Protein AF-0000000080697641 (afdb_homodimer)

Organism: Cardiobacterium hominis (strain ATCC 15826 / DSM 8339 / NCTC 10426 / 6573) (NCBI:txid638300)

Radius of gyration: 26.05 Å; Cα contacts (8 Å, |Δi|>4): 565; chains: 2; bounding box: 32×140×68 Å

Foldseek 3Di:
DPQWFFKKKKKKFAPFQLQCQQDFVLVQVLVVVLCVLQVWAFDDKDKDHPDDSAGMWIWTDTPRGIKIWTGGSVRNMIIIMDTDIDRRPVVVSRVSVCVSRVGPDMDMDMDTDCPVVPDPVPPCVPPPPPPDPPVPCPPPD/DPFFFFKKKKKKFAPFQLVCQQDFVLVQVLVVVLCVQQVWAFDDKDKDHPDDSAGMWIWTDTPRGIWIWTGGSVRNMIIIMDTDGDRRVVVVSRVSVCVSRVGPDMDMDMDTDGPVVPDPCPPCVPPPPDDPPPPPPPVPD

Structure (mmCIF, N/CA/C/O backbone):
data_AF-0000000080697641-model_v1
#
loop_
_entity.id
_entity.type
_entity.pdbx_description
1 polymer 'S-adenosylmethionine decarboxylase proenzyme'
#
loop_
_atom_site.group_PDB
_atom_site.id
_atom_site.type_symbol
_atom_site.label_atom_id
_atom_site.label_alt_id
_atom_site.label_comp_id
_atom_site.label_asym_id
_atom_site.label_entity_id
_atom_site.label_seq_id
_atom_site.pdbx_PDB_ins_code
_atom_site.Cartn_x
_atom_site.Cartn_y
_atom_site.Cartn_z
_atom_site.occupancy
_atom_site.B_iso_or_equiv
_atom_site.auth_seq_id
_atom_site.auth_comp_id
_atom_site.auth_asym_id
_atom_site.auth_atom_id
_atom_site.pdbx_PDB_model_num
ATOM 1 N N . MET A 1 1 ? 6.48 -13.992 -23.328 1 35 1 MET A N 1
ATOM 2 C CA . MET A 1 1 ? 6.805 -12.734 -22.672 1 35 1 MET A CA 1
ATOM 3 C C . MET A 1 1 ? 5.949 -12.539 -21.422 1 35 1 MET A C 1
ATOM 5 O O . MET A 1 1 ? 4.879 -11.93 -21.484 1 35 1 MET A O 1
ATOM 9 N N . THR A 1 2 ? 5.57 -13.539 -20.641 1 42.81 2 THR A N 1
ATOM 10 C CA . THR A 1 2 ? 4.586 -13.68 -19.562 1 42.81 2 THR A CA 1
ATOM 11 C C . THR A 1 2 ? 4.828 -12.641 -18.469 1 42.81 2 THR A C 1
ATOM 13 O O . THR A 1 2 ? 4.359 -12.805 -17.344 1 42.81 2 THR A O 1
ATOM 16 N N . HIS A 1 3 ? 5.27 -11.172 -18.797 1 50.81 3 HIS A N 1
ATOM 17 C CA . HIS A 1 3 ? 5.891 -10.203 -17.891 1 50.81 3 HIS A CA 1
ATOM 18 C C . HIS A 1 3 ? 4.859 -9.562 -16.984 1 50.81 3 HIS A C 1
ATOM 20 O O . HIS A 1 3 ? 4.102 -8.688 -17.406 1 50.81 3 HIS A O 1
ATOM 26 N N . SER A 1 4 ? 4.027 -9.977 -15.688 1 59.25 4 SER A N 1
ATOM 27 C CA . SER A 1 4 ? 2.98 -9.453 -14.812 1 59.25 4 SER A CA 1
ATOM 28 C C . SER A 1 4 ? 3.57 -8.625 -13.68 1 59.25 4 SER A C 1
ATOM 30 O O . SER A 1 4 ? 2.898 -7.754 -13.125 1 59.25 4 SER A O 1
ATOM 32 N N . PRO A 1 5 ? 4.543 -8.055 -12.883 1 73.25 5 PRO A N 1
ATOM 33 C CA . PRO A 1 5 ? 4.434 -7.25 -11.672 1 73.25 5 PRO A CA 1
ATOM 34 C C . PRO A 1 5 ? 4.539 -5.75 -11.945 1 73.25 5 PRO A C 1
ATOM 36 O O . PRO A 1 5 ? 5.141 -5.344 -12.945 1 73.25 5 PRO A O 1
ATOM 39 N N . GLY A 1 6 ? 4.422 -4.773 -11.555 1 87.94 6 GLY A N 1
ATOM 40 C CA . GLY A 1 6 ? 4.121 -3.367 -11.766 1 87.94 6 GLY A CA 1
ATOM 41 C C . GLY A 1 6 ? 5.098 -2.438 -11.07 1 87.94 6 GLY A C 1
ATOM 42 O O . GLY A 1 6 ? 6.215 -2.84 -10.734 1 87.94 6 GLY A O 1
ATOM 43 N N . THR A 1 7 ? 4.75 -1.285 -11.211 1 91.62 7 THR A N 1
ATOM 44 C CA . THR A 1 7 ? 5.512 -0.232 -10.547 1 91.62 7 THR A CA 1
ATOM 45 C C . THR A 1 7 ? 4.766 0.286 -9.32 1 91.62 7 THR A C 1
ATOM 47 O O . THR A 1 7 ? 3.561 0.538 -9.383 1 91.62 7 THR A O 1
ATOM 50 N N . HIS A 1 8 ? 5.453 0.354 -8.211 1 95 8 HIS A N 1
ATOM 51 C CA . HIS A 1 8 ? 4.914 0.898 -6.973 1 95 8 HIS A CA 1
ATOM 52 C C . HIS A 1 8 ? 5.492 2.279 -6.68 1 95 8 HIS A C 1
ATOM 54 O O . HIS A 1 8 ? 6.684 2.41 -6.395 1 95 8 HIS A O 1
ATOM 60 N N . ALA A 1 9 ? 4.625 3.221 -6.754 1 95.69 9 ALA A N 1
ATOM 61 C CA . ALA A 1 9 ? 5.062 4.582 -6.461 1 95.69 9 ALA A CA 1
ATOM 62 C C . ALA A 1 9 ? 4.641 5.008 -5.059 1 95.69 9 ALA A C 1
ATOM 64 O O . ALA A 1 9 ? 3.518 4.727 -4.629 1 95.69 9 ALA A O 1
ATOM 65 N N . LEU A 1 10 ? 5.559 5.594 -4.348 1 96.62 10 LEU A N 1
ATOM 66 C CA . LEU A 1 10 ? 5.297 6.234 -3.064 1 96.62 10 LEU A CA 1
ATOM 67 C C . LEU A 1 10 ? 5.406 7.754 -3.186 1 96.62 10 LEU A C 1
ATOM 69 O O . LEU A 1 10 ? 6.438 8.273 -3.609 1 96.62 10 LEU A O 1
ATOM 73 N N . LEU A 1 11 ? 4.328 8.391 -2.82 1 98.06 11 LEU A N 1
ATOM 74 C CA . LEU A 1 11 ? 4.25 9.836 -2.951 1 98.06 11 LEU A CA 1
ATOM 75 C C . LEU A 1 11 ? 3.973 10.492 -1.601 1 98.06 11 LEU A C 1
ATOM 77 O O . LEU A 1 11 ? 2.91 10.281 -1.01 1 98.06 11 LEU A O 1
ATOM 81 N N . ASP A 1 12 ? 4.977 11.258 -1.127 1 97.94 12 ASP A N 1
ATOM 82 C CA . ASP A 1 12 ? 4.789 12.117 0.038 1 97.94 12 ASP A CA 1
ATOM 83 C C . ASP A 1 12 ? 4.477 13.547 -0.382 1 97.94 12 ASP A C 1
ATOM 85 O O . ASP A 1 12 ? 5.254 14.172 -1.113 1 97.94 12 ASP A O 1
ATOM 89 N N . LEU A 1 13 ? 3.355 14.008 0.073 1 98.62 13 LEU A N 1
ATOM 90 C CA . LEU A 1 13 ? 2.973 15.391 -0.205 1 98.62 13 LEU A CA 1
ATOM 91 C C . LEU A 1 13 ? 3.049 16.234 1.06 1 98.62 13 LEU A C 1
ATOM 93 O O . LEU A 1 13 ? 2.5 15.859 2.1 1 98.62 13 LEU A O 1
ATOM 97 N N . TYR A 1 14 ? 3.688 17.375 0.921 1 97.88 14 TYR A N 1
ATOM 98 C CA . TYR A 1 14 ? 3.869 18.281 2.041 1 97.88 14 TYR A CA 1
ATOM 99 C C . TYR A 1 14 ? 3.195 19.625 1.766 1 97.88 14 TYR A C 1
ATOM 101 O O . TYR A 1 14 ? 3 20 0.608 1 97.88 14 TYR A O 1
ATOM 109 N N . ASP A 1 15 ? 2.904 20.297 2.873 1 98.25 15 ASP A N 1
ATOM 110 C CA . ASP A 1 15 ? 2.312 21.641 2.795 1 98.25 15 ASP A CA 1
ATOM 111 C C . ASP A 1 15 ? 1.01 21.609 2 1 98.25 15 ASP A C 1
ATOM 113 O O . ASP A 1 15 ? 0.752 22.5 1.193 1 98.25 15 ASP A O 1
ATOM 117 N N . CYS A 1 16 ? 0.288 20.609 2.201 1 98.69 16 CYS A N 1
ATOM 118 C CA . CYS A 1 16 ? -1.006 20.469 1.545 1 98.69 16 CYS A CA 1
ATOM 119 C C . CYS A 1 16 ? -2.057 21.359 2.193 1 98.69 16 CYS A C 1
ATOM 121 O O . CYS A 1 16 ? -1.829 21.906 3.273 1 98.69 16 CYS A O 1
ATOM 123 N N . ASP A 1 17 ? -3.152 21.5 1.498 1 98.62 17 ASP A N 1
ATOM 124 C CA . ASP A 1 17 ? -4.324 22.141 2.084 1 98.62 17 ASP A CA 1
ATOM 125 C C . ASP A 1 17 ? -4.949 21.266 3.166 1 98.62 17 ASP A C 1
ATOM 127 O O . ASP A 1 17 ? -5.516 20.203 2.869 1 98.62 17 ASP A O 1
ATOM 131 N N . ALA A 1 18 ? -4.883 21.766 4.383 1 98 18 ALA A N 1
ATOM 132 C CA . ALA A 1 18 ? -5.309 20.969 5.527 1 98 18 ALA A CA 1
ATOM 133 C C . ALA A 1 18 ? -6.789 20.625 5.426 1 98 18 ALA A C 1
ATOM 135 O O . ALA A 1 18 ? -7.203 19.531 5.828 1 98 18 ALA A O 1
ATOM 136 N N . ALA A 1 19 ? -7.578 21.484 4.969 1 98.06 19 ALA A N 1
ATOM 137 C CA . ALA A 1 19 ? -9.016 21.25 4.855 1 98.06 19 ALA A CA 1
ATOM 138 C C . ALA A 1 19 ? -9.305 20.109 3.879 1 98.06 19 ALA A C 1
ATOM 140 O O . ALA A 1 19 ? -10.211 19.312 4.105 1 98.06 19 ALA A O 1
ATOM 141 N N . LEU A 1 20 ? -8.562 20.047 2.797 1 98.38 20 LEU A N 1
ATOM 142 C CA . LEU A 1 20 ? -8.727 18.969 1.826 1 98.38 20 LEU A CA 1
ATOM 143 C C . LEU A 1 20 ? -8.312 17.625 2.424 1 98.38 20 LEU A C 1
ATOM 145 O O . LEU A 1 20 ? -8.93 16.594 2.143 1 98.38 20 LEU A O 1
ATOM 149 N N . LEU A 1 21 ? -7.266 17.672 3.244 1 98.19 21 LEU A N 1
ATOM 150 C CA . LEU A 1 21 ? -6.73 16.469 3.854 1 98.19 21 LEU A CA 1
ATOM 151 C C . LEU A 1 21 ? -7.738 15.852 4.824 1 98.19 21 LEU A C 1
ATOM 153 O O . LEU A 1 21 ? -7.621 14.68 5.191 1 98.19 21 LEU A O 1
ATOM 157 N N . ALA A 1 22 ? -8.711 16.656 5.25 1 97.88 22 ALA A N 1
ATOM 158 C CA . ALA A 1 22 ? -9.695 16.188 6.223 1 97.88 22 ALA A CA 1
ATOM 159 C C . ALA A 1 22 ? -11.039 15.906 5.551 1 97.88 22 ALA A C 1
ATOM 161 O O . ALA A 1 22 ? -12.031 15.641 6.227 1 97.88 22 ALA A O 1
ATOM 162 N N . ASP A 1 23 ? -11.094 15.945 4.293 1 97.88 23 ASP A N 1
ATOM 163 C CA . ASP A 1 23 ? -12.336 15.812 3.541 1 97.88 23 ASP A CA 1
ATOM 164 C C . ASP A 1 23 ? -12.391 14.477 2.797 1 97.88 23 ASP A C 1
ATOM 166 O O . ASP A 1 23 ? -11.984 14.398 1.636 1 97.88 23 ASP A O 1
ATOM 170 N N . ALA A 1 24 ? -12.969 13.477 3.393 1 97.38 24 ALA A N 1
ATOM 171 C CA . ALA A 1 24 ? -12.953 12.117 2.846 1 97.38 24 ALA A CA 1
ATOM 172 C C . ALA A 1 24 ? -13.609 12.078 1.47 1 97.38 24 ALA A C 1
ATOM 174 O O . ALA A 1 24 ? -13.062 11.5 0.528 1 97.38 24 ALA A O 1
ATOM 175 N N . PRO A 1 25 ? -14.789 12.656 1.27 1 97.69 25 PRO A N 1
ATOM 176 C CA . PRO A 1 25 ? -15.391 12.641 -0.066 1 97.69 25 PRO A CA 1
ATOM 177 C C . PRO A 1 25 ? -14.492 13.281 -1.126 1 97.69 25 PRO A C 1
ATOM 179 O O . PRO A 1 25 ? -14.383 12.758 -2.24 1 97.69 25 PRO A O 1
ATOM 182 N N . ALA A 1 26 ? -13.898 14.375 -0.77 1 98.12 26 ALA A N 1
ATOM 183 C CA . ALA A 1 26 ? -13.008 15.031 -1.719 1 98.12 26 ALA A CA 1
ATOM 184 C C . ALA A 1 26 ? -11.805 14.156 -2.049 1 98.12 26 ALA A C 1
ATOM 186 O O . ALA A 1 26 ? -11.375 14.086 -3.203 1 98.12 26 ALA A O 1
ATOM 187 N N . LEU A 1 27 ? -11.25 13.531 -1.084 1 98.5 27 LEU A N 1
ATOM 188 C CA . LEU A 1 27 ? -10.109 12.656 -1.282 1 98.5 27 LEU A CA 1
ATOM 189 C C . LEU A 1 27 ? -10.484 11.461 -2.148 1 98.5 27 LEU A C 1
ATOM 191 O O . LEU A 1 27 ? -9.719 11.055 -3.027 1 98.5 27 LEU A O 1
ATOM 195 N N . GLN A 1 28 ? -11.617 10.898 -1.882 1 98.38 28 GLN A N 1
ATOM 196 C CA . GLN A 1 28 ? -12.062 9.781 -2.705 1 98.38 28 GLN A CA 1
ATOM 197 C C . GLN A 1 28 ? -12.203 10.195 -4.168 1 98.38 28 GLN A C 1
ATOM 199 O O . GLN A 1 28 ? -11.773 9.477 -5.07 1 98.38 28 GLN A O 1
ATOM 204 N N . ALA A 1 29 ? -12.836 11.297 -4.359 1 98.56 29 ALA A N 1
ATOM 205 C CA . ALA A 1 29 ? -12.992 11.805 -5.723 1 98.56 29 ALA A CA 1
ATOM 206 C C . ALA A 1 29 ? -11.641 12.023 -6.391 1 98.56 29 ALA A C 1
ATOM 208 O O . ALA A 1 29 ? -11.461 11.703 -7.57 1 98.56 29 ALA A O 1
ATOM 209 N N . LEU A 1 30 ? -10.734 12.562 -5.672 1 98.62 30 LEU A N 1
ATOM 210 C CA . LEU A 1 30 ? -9.398 12.82 -6.195 1 98.62 30 LEU A CA 1
ATOM 211 C C . LEU A 1 30 ? -8.703 11.523 -6.574 1 98.62 30 LEU A C 1
ATOM 213 O O . LEU A 1 30 ? -8.117 11.422 -7.656 1 98.62 30 LEU A O 1
ATOM 217 N N . LEU A 1 31 ? -8.719 10.516 -5.703 1 98.31 31 LEU A N 1
ATOM 218 C CA . LEU A 1 31 ? -8.07 9.242 -6 1 98.31 31 LEU A CA 1
ATOM 219 C C . LEU A 1 31 ? -8.734 8.547 -7.184 1 98.31 31 LEU A C 1
ATOM 221 O O . LEU A 1 31 ? -8.07 7.867 -7.969 1 98.31 31 LEU A O 1
ATOM 225 N N . GLN A 1 32 ? -10.031 8.68 -7.285 1 98.12 32 GLN A N 1
ATOM 226 C CA . GLN A 1 32 ? -10.734 8.109 -8.43 1 98.12 32 GLN A CA 1
ATOM 227 C C . GLN A 1 32 ? -10.266 8.758 -9.734 1 98.12 32 GLN A C 1
ATOM 229 O O . GLN A 1 32 ? -10.078 8.07 -10.734 1 98.12 32 GLN A O 1
ATOM 234 N N . ARG A 1 33 ? -10.18 10.039 -9.695 1 97.88 33 ARG A N 1
ATOM 235 C CA . ARG A 1 33 ? -9.648 10.727 -10.867 1 97.88 33 ARG A CA 1
ATOM 236 C C . ARG A 1 33 ? -8.242 10.234 -11.203 1 97.88 33 ARG A C 1
ATOM 238 O O . ARG A 1 33 ? -7.898 10.086 -12.383 1 97.88 33 ARG A O 1
ATOM 245 N N . ALA A 1 34 ? -7.414 10.023 -10.203 1 97.06 34 ALA A N 1
ATOM 246 C CA . ALA A 1 34 ? -6.07 9.492 -10.414 1 97.06 34 ALA A CA 1
ATOM 247 C C . ALA A 1 34 ? -6.121 8.102 -11.039 1 97.06 34 ALA A C 1
ATOM 249 O O . ALA A 1 34 ? -5.363 7.805 -11.969 1 97.06 34 ALA A O 1
ATOM 250 N N . ALA A 1 35 ? -7.008 7.25 -10.539 1 95.88 35 ALA A N 1
ATOM 251 C CA . ALA A 1 35 ? -7.176 5.914 -11.102 1 95.88 35 ALA A CA 1
ATOM 252 C C . ALA A 1 35 ? -7.586 5.988 -12.57 1 95.88 35 ALA A C 1
ATOM 254 O O . ALA A 1 35 ? -7.043 5.266 -13.414 1 95.88 35 ALA A O 1
ATOM 255 N N . ASP A 1 36 ? -8.531 6.875 -12.867 1 95.31 36 ASP A N 1
ATOM 256 C CA . ASP A 1 36 ? -8.984 7.066 -14.242 1 95.31 36 ASP A CA 1
ATOM 257 C C . ASP A 1 36 ? -7.84 7.516 -15.148 1 95.31 36 ASP A C 1
ATOM 259 O O . ASP A 1 36 ? -7.684 7.012 -16.266 1 95.31 36 ASP A O 1
ATOM 263 N N . ALA A 1 37 ? -7.062 8.414 -14.664 1 94.06 37 ALA A N 1
ATOM 264 C CA . ALA A 1 37 ? -5.93 8.938 -15.422 1 94.06 37 ALA A CA 1
ATOM 265 C C . ALA A 1 37 ? -4.926 7.832 -15.727 1 94.06 37 ALA A C 1
ATOM 267 O O . ALA A 1 37 ? -4.25 7.863 -16.766 1 94.06 37 ALA A O 1
ATOM 268 N N . ALA A 1 38 ? -4.836 6.859 -14.852 1 92.56 38 ALA A N 1
ATOM 269 C CA . ALA A 1 38 ? -3.902 5.75 -15.016 1 92.56 38 ALA A CA 1
ATOM 270 C C . ALA A 1 38 ? -4.52 4.637 -15.859 1 92.56 38 ALA A C 1
ATOM 272 O O . ALA A 1 38 ? -3.854 3.648 -16.172 1 92.56 38 ALA A O 1
ATOM 273 N N . GLY A 1 39 ? -5.742 4.781 -16.203 1 92 39 GLY A N 1
ATOM 274 C CA . GLY A 1 39 ? -6.438 3.74 -16.938 1 92 39 GLY A CA 1
ATOM 275 C C . GLY A 1 39 ? -6.734 2.51 -16.109 1 92 39 GLY A C 1
ATOM 276 O O . GLY A 1 39 ? -6.848 1.404 -16.641 1 92 39 GLY A O 1
ATOM 277 N N . ALA A 1 40 ? -6.781 2.664 -14.828 1 91.44 40 ALA A N 1
ATOM 278 C CA . ALA A 1 40 ? -7.02 1.541 -13.93 1 91.44 40 ALA A CA 1
ATOM 279 C C . ALA A 1 40 ? -8.508 1.407 -13.602 1 91.44 40 ALA A C 1
ATOM 281 O O . ALA A 1 40 ? -9.203 2.41 -13.438 1 91.44 40 ALA A O 1
ATOM 282 N N . THR A 1 41 ? -8.961 0.188 -13.469 1 90.88 41 THR A N 1
ATOM 283 C CA . THR A 1 41 ? -10.344 -0.083 -13.102 1 90.88 41 THR A CA 1
ATOM 284 C C . THR A 1 41 ? -10.5 -0.198 -11.594 1 90.88 41 THR A C 1
ATOM 286 O O . THR A 1 41 ? -9.859 -1.044 -10.961 1 90.88 41 THR A O 1
ATOM 289 N N . THR A 1 42 ? -11.391 0.595 -11.078 1 94.75 42 THR A N 1
ATOM 290 C CA . THR A 1 42 ? -11.656 0.557 -9.648 1 94.75 42 THR A CA 1
ATOM 291 C C . THR A 1 42 ? -12.695 -0.516 -9.32 1 94.75 42 THR A C 1
ATOM 293 O O . THR A 1 42 ? -13.758 -0.569 -9.938 1 94.75 42 THR A O 1
ATOM 296 N N . LEU A 1 43 ? -12.328 -1.289 -8.359 1 92.06 43 LEU A N 1
ATOM 297 C CA . LEU A 1 43 ? -13.234 -2.342 -7.922 1 92.06 43 LEU A CA 1
ATOM 298 C C . LEU A 1 43 ? -14.016 -1.904 -6.688 1 92.06 43 LEU A C 1
ATOM 300 O O . LEU A 1 43 ? -15.203 -2.213 -6.555 1 92.06 43 LEU A O 1
ATOM 304 N N . ALA A 1 44 ? -13.328 -1.247 -5.797 1 93.38 44 ALA A N 1
ATOM 305 C CA . ALA A 1 44 ? -13.93 -0.826 -4.535 1 93.38 44 ALA A CA 1
ATOM 306 C C . ALA A 1 44 ? -13.188 0.366 -3.941 1 93.38 44 ALA A C 1
ATOM 308 O O . ALA A 1 44 ? -12.016 0.596 -4.258 1 93.38 44 ALA A O 1
ATOM 309 N N . ALA A 1 45 ? -13.914 1.176 -3.15 1 96.12 45 ALA A N 1
ATOM 310 C CA . ALA A 1 45 ? -13.352 2.318 -2.436 1 96.12 45 ALA A CA 1
ATOM 311 C C . ALA A 1 45 ? -13.664 2.242 -0.945 1 96.12 45 ALA A C 1
ATOM 313 O O . ALA A 1 45 ? -14.805 1.957 -0.559 1 96.12 45 ALA A O 1
ATOM 314 N N . HIS A 1 46 ? -12.656 2.457 -0.143 1 94.44 46 HIS A N 1
ATOM 315 C CA . HIS A 1 46 ? -12.82 2.453 1.306 1 94.44 46 HIS A CA 1
ATOM 316 C C . HIS A 1 46 ? -12.07 3.611 1.952 1 94.44 46 HIS A C 1
ATOM 318 O O . HIS A 1 46 ? -10.844 3.703 1.839 1 94.44 46 HIS A O 1
ATOM 324 N N . PHE A 1 47 ? -12.852 4.484 2.637 1 94.88 47 PHE A N 1
ATOM 325 C CA . PHE A 1 47 ? -12.266 5.648 3.289 1 94.88 47 PHE A CA 1
ATOM 326 C C . PHE A 1 47 ? -12.75 5.766 4.727 1 94.88 47 PHE A C 1
ATOM 328 O O . PHE A 1 47 ? -13.953 5.715 4.988 1 94.88 47 PHE A O 1
ATOM 335 N N . HIS A 1 48 ? -11.758 5.871 5.555 1 92.62 48 HIS A N 1
ATOM 336 C CA . HIS A 1 48 ? -12.031 6.043 6.977 1 92.62 48 HIS A CA 1
ATOM 337 C C . HIS A 1 48 ? -11.609 7.43 7.457 1 92.62 48 HIS A C 1
ATOM 339 O O . HIS A 1 48 ? -10.461 7.828 7.273 1 92.62 48 HIS A O 1
ATOM 345 N N . HIS A 1 49 ? -12.547 8.109 7.98 1 93.62 49 HIS A N 1
ATOM 346 C CA . HIS A 1 49 ? -12.289 9.414 8.578 1 93.62 49 HIS A CA 1
ATOM 347 C C . HIS A 1 49 ? -12.125 9.312 10.086 1 93.62 49 HIS A C 1
ATOM 349 O O . HIS A 1 49 ? -12.906 8.633 10.758 1 93.62 49 HIS A O 1
ATOM 355 N N . PHE A 1 50 ? -11.188 10.023 10.68 1 91.44 50 PHE A N 1
ATOM 356 C CA . PHE A 1 50 ? -10.852 9.836 12.086 1 91.44 50 PHE A CA 1
ATOM 357 C C . PHE A 1 50 ? -11.531 10.891 12.945 1 91.44 50 PHE A C 1
ATOM 359 O O . PHE A 1 50 ? -11.258 10.984 14.148 1 91.44 50 PHE A O 1
ATOM 366 N N . GLY A 1 51 ? -12.281 11.742 12.383 1 90.56 51 GLY A N 1
ATOM 367 C CA . GLY A 1 51 ? -13.008 12.781 13.086 1 90.56 51 GLY A CA 1
ATOM 368 C C . GLY A 1 51 ? -12.906 14.141 12.422 1 90.56 51 GLY A C 1
ATOM 369 O O . GLY A 1 51 ? -12.148 14.312 11.461 1 90.56 51 GLY A O 1
ATOM 370 N N . ASP A 1 52 ? -13.695 15.008 12.938 1 90.38 52 ASP A N 1
ATOM 371 C CA . ASP A 1 52 ? -13.727 16.344 12.352 1 90.38 52 ASP A CA 1
ATOM 372 C C . ASP A 1 52 ? -12.344 17 12.398 1 90.38 52 ASP A C 1
ATOM 374 O O . ASP A 1 52 ? -11.734 17.094 13.461 1 90.38 52 ASP A O 1
ATOM 378 N N . GLY A 1 53 ? -11.945 17.453 11.234 1 92.5 53 GLY A N 1
ATOM 379 C CA . GLY A 1 53 ? -10.656 18.109 11.141 1 92.5 53 GLY A CA 1
ATOM 380 C C . GLY A 1 53 ? -9.477 17.156 11.25 1 92.5 53 GLY A C 1
ATOM 381 O O . GLY A 1 53 ? -8.32 17.578 11.195 1 92.5 53 GLY A O 1
ATOM 382 N N . MET A 1 54 ? -9.797 15.914 11.383 1 94.12 54 MET A N 1
ATOM 383 C CA . MET A 1 54 ? -8.734 14.922 11.539 1 94.12 54 MET A CA 1
ATOM 384 C C . MET A 1 54 ? -8.43 14.234 10.219 1 94.12 54 MET A C 1
ATOM 386 O O . MET A 1 54 ? -9.07 14.508 9.203 1 94.12 54 MET A O 1
ATOM 390 N N . GLY A 1 55 ? -7.477 13.406 10.195 1 94.69 55 GLY A N 1
ATOM 391 C CA . GLY A 1 55 ? -6.988 12.773 8.984 1 94.69 55 GLY A CA 1
ATOM 392 C C . GLY A 1 55 ? -7.949 11.742 8.422 1 94.69 55 GLY A C 1
ATOM 393 O O . GLY A 1 55 ? -9 11.477 9.008 1 94.69 55 GLY A O 1
ATOM 394 N N . VAL A 1 56 ? -7.609 11.305 7.227 1 95.62 56 VAL A N 1
ATOM 395 C CA . VAL A 1 56 ? -8.359 10.289 6.496 1 95.62 56 VAL A CA 1
ATOM 396 C C . VAL A 1 56 ? -7.418 9.188 6.012 1 95.62 56 VAL A C 1
ATOM 398 O O . VAL A 1 56 ? -6.305 9.477 5.559 1 95.62 56 VAL A O 1
ATOM 401 N N . THR A 1 57 ? -7.832 7.953 6.203 1 94.81 57 THR A N 1
ATOM 402 C CA . THR A 1 57 ? -7.223 6.812 5.527 1 94.81 57 THR A CA 1
ATOM 403 C C . THR A 1 57 ? -8.156 6.258 4.453 1 94.81 57 THR A C 1
ATOM 405 O O . THR A 1 57 ? -9.312 5.934 4.734 1 94.81 57 THR A O 1
ATOM 408 N N . GLY A 1 58 ? -7.652 6.215 3.213 1 95.12 58 GLY A N 1
ATOM 409 C CA . GLY A 1 58 ? -8.469 5.742 2.105 1 95.12 58 GLY A CA 1
ATOM 410 C C . GLY A 1 58 ? -7.727 4.793 1.183 1 95.12 58 GLY A C 1
ATOM 411 O O . GLY A 1 58 ? -6.508 4.891 1.029 1 95.12 58 GLY A O 1
ATOM 412 N N . VAL A 1 59 ? -8.5 3.893 0.597 1 96.31 59 VAL A N 1
ATOM 413 C CA . VAL A 1 59 ? -7.926 2.975 -0.382 1 96.31 59 VAL A CA 1
ATOM 414 C C . VAL A 1 59 ? -8.906 2.77 -1.533 1 96.31 59 VAL A C 1
ATOM 416 O O . VAL A 1 59 ? -10.117 2.652 -1.313 1 96.31 59 VAL A O 1
ATOM 419 N N . LEU A 1 60 ? -8.375 2.803 -2.725 1 96.5 60 LEU A N 1
ATOM 420 C CA . LEU A 1 60 ? -9.047 2.268 -3.906 1 96.5 60 LEU A CA 1
ATOM 421 C C . LEU A 1 60 ? -8.477 0.905 -4.281 1 96.5 60 LEU A C 1
ATOM 423 O O . LEU A 1 60 ? -7.281 0.787 -4.578 1 96.5 60 LEU A O 1
ATOM 427 N N . LEU A 1 61 ? -9.352 -0.051 -4.203 1 94.19 61 LEU A N 1
ATOM 428 C CA . LEU A 1 61 ? -8.961 -1.345 -4.75 1 94.19 61 LEU A CA 1
ATOM 429 C C . LEU A 1 61 ? -9.141 -1.37 -6.266 1 94.19 61 LEU A C 1
ATOM 431 O O . LEU A 1 61 ? -10.242 -1.115 -6.77 1 94.19 61 LEU A O 1
ATOM 435 N N . LEU A 1 62 ? -8.07 -1.652 -6.918 1 92 62 LEU A N 1
ATOM 436 C CA . LEU A 1 62 ? -8.094 -1.763 -8.375 1 92 62 LEU A CA 1
ATOM 437 C C . LEU A 1 62 ? -8.133 -3.225 -8.805 1 92 62 LEU A C 1
ATOM 439 O O . LEU A 1 62 ? -8.008 -4.125 -7.977 1 92 62 LEU A O 1
ATOM 443 N N . ALA A 1 63 ? -8.375 -3.48 -10.109 1 82.62 63 ALA A N 1
ATOM 444 C CA . ALA A 1 63 ? -8.461 -4.855 -10.594 1 82.62 63 ALA A CA 1
ATOM 445 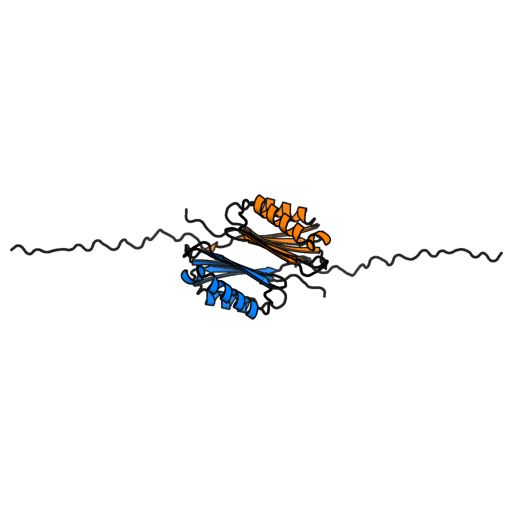C C . ALA A 1 63 ? -7.184 -5.629 -10.289 1 82.62 63 ALA A C 1
ATOM 447 O O . ALA A 1 63 ? -7.234 -6.82 -9.977 1 82.62 63 ALA A O 1
ATOM 448 N N . GLU A 1 64 ? -5.996 -4.887 -10.188 1 78.81 64 GLU A N 1
ATOM 449 C CA . GLU A 1 64 ? -4.773 -5.652 -9.977 1 78.81 64 GLU A CA 1
ATOM 450 C C . GLU A 1 64 ? -3.904 -5.012 -8.898 1 78.81 64 GLU A C 1
ATOM 452 O O . GLU A 1 64 ? -2.836 -5.531 -8.562 1 78.81 64 GLU A O 1
ATOM 457 N N . SER A 1 65 ? -4.348 -4.066 -8.359 1 92.25 65 SER A N 1
ATOM 458 C CA . SER A 1 65 ? -3.529 -3.336 -7.395 1 92.25 65 SER A CA 1
ATOM 459 C C . SER A 1 65 ? -4.379 -2.379 -6.562 1 92.25 65 SER A C 1
ATOM 461 O O . SER A 1 65 ? -5.516 -2.697 -6.211 1 92.25 65 SER A O 1
ATOM 463 N N . HIS A 1 66 ? -3.717 -1.271 -6.094 1 94.56 66 HIS A N 1
ATOM 464 C CA . HIS A 1 66 ? -4.457 -0.335 -5.254 1 94.56 66 HIS A CA 1
ATOM 465 C C . HIS A 1 66 ? -3.854 1.064 -5.324 1 94.56 66 HIS A C 1
ATOM 467 O O . HIS A 1 66 ? -2.744 1.242 -5.832 1 94.56 66 HIS A O 1
ATOM 473 N N . ILE A 1 67 ? -4.582 2.039 -4.949 1 96.5 67 ILE A N 1
ATOM 474 C CA . ILE A 1 67 ? -4.129 3.367 -4.555 1 96.5 67 ILE A CA 1
ATOM 475 C C . ILE A 1 67 ? -4.59 3.668 -3.129 1 96.5 67 ILE A C 1
ATOM 477 O O . ILE A 1 67 ? -5.754 3.439 -2.785 1 96.5 67 ILE A O 1
ATOM 481 N N . SER A 1 68 ? -3.67 4.082 -2.256 1 96.75 68 SER A N 1
ATOM 482 C CA . SER A 1 68 ? -4.055 4.434 -0.892 1 96.75 68 SER A CA 1
ATOM 483 C C . SER A 1 68 ? -3.586 5.84 -0.528 1 96.75 68 SER A C 1
ATOM 485 O O . SER A 1 68 ? -2.678 6.379 -1.162 1 96.75 68 SER A O 1
ATOM 487 N N . ILE A 1 69 ? -4.254 6.414 0.442 1 97.19 69 ILE A N 1
ATOM 488 C CA . ILE A 1 69 ? -3.867 7.715 0.972 1 97.19 69 ILE A CA 1
ATOM 489 C C . ILE A 1 69 ? -4.039 7.727 2.488 1 97.19 69 ILE A C 1
ATOM 491 O O . ILE A 1 69 ? -5.016 7.184 3.014 1 97.19 69 ILE A O 1
ATOM 495 N N . HIS A 1 70 ? -3.125 8.234 3.213 1 95.69 70 HIS A N 1
ATOM 496 C CA . HIS A 1 70 ? -3.17 8.57 4.633 1 95.69 70 HIS A CA 1
ATOM 497 C C . HIS A 1 70 ? -2.822 10.039 4.859 1 95.69 70 HIS A C 1
ATOM 499 O O . HIS A 1 70 ? -1.78 10.508 4.402 1 95.69 70 HIS A O 1
ATOM 505 N N . THR A 1 71 ? -3.676 10.711 5.5 1 96.31 71 THR A N 1
ATOM 506 C CA . THR A 1 71 ? -3.465 12.148 5.609 1 96.31 71 THR A CA 1
ATOM 507 C C . THR A 1 71 ? -3.297 12.555 7.07 1 96.31 71 THR A C 1
ATOM 509 O O . THR A 1 71 ? -3.824 11.898 7.969 1 96.31 71 THR A O 1
ATOM 512 N N . TRP A 1 72 ? -2.525 13.547 7.273 1 94.75 72 TRP A N 1
ATOM 513 C CA . TRP A 1 72 ? -2.311 14.234 8.539 1 94.75 72 TRP A CA 1
ATOM 514 C C . TRP A 1 72 ? -2.494 15.742 8.375 1 94.75 72 TRP A C 1
ATOM 516 O O . TRP A 1 72 ? -1.519 16.484 8.219 1 94.75 72 TRP A O 1
ATOM 526 N N . PRO A 1 73 ? -3.779 16.156 8.492 1 96.62 73 PRO A N 1
ATOM 527 C CA . PRO A 1 73 ? -4.047 17.594 8.297 1 96.62 73 PRO A CA 1
ATOM 528 C C . PRO A 1 73 ? -3.205 18.484 9.211 1 96.62 73 PRO A C 1
ATOM 530 O O . PRO A 1 73 ? -2.771 19.562 8.789 1 96.62 73 PRO A O 1
ATOM 533 N N . GLU A 1 74 ? -2.941 18.047 10.438 1 93.69 74 GLU A N 1
ATOM 534 C CA . GLU A 1 74 ? -2.18 18.828 11.398 1 93.69 74 GLU A CA 1
ATOM 535 C C . GLU A 1 74 ? -0.746 19.047 10.922 1 93.69 74 GLU A C 1
ATOM 537 O O . GLU A 1 74 ? -0.072 19.984 11.375 1 93.69 74 GLU A O 1
ATOM 542 N N . HIS A 1 75 ? -0.277 18.266 10.102 1 94.38 75 HIS A N 1
ATOM 543 C CA . HIS A 1 75 ? 1.067 18.406 9.555 1 94.38 75 HIS A CA 1
ATOM 544 C C . HIS A 1 75 ? 1.026 18.844 8.094 1 94.38 75 HIS A C 1
ATOM 546 O O . HIS A 1 75 ? 2.072 19 7.461 1 94.38 75 HIS A O 1
ATOM 552 N N . ARG A 1 76 ? -0.19 18.969 7.57 1 97.5 76 ARG A N 1
ATOM 553 C CA . ARG A 1 76 ? -0.387 19.266 6.156 1 97.5 76 ARG A CA 1
ATOM 554 C C . ARG A 1 76 ? 0.378 18.281 5.277 1 97.5 76 ARG A C 1
ATOM 556 O O . ARG A 1 76 ? 1.064 18.688 4.336 1 97.5 76 ARG A O 1
ATOM 563 N N . PHE A 1 77 ? 0.213 17.047 5.695 1 96.94 77 PHE A N 1
ATOM 564 C CA . PHE A 1 77 ? 0.97 15.961 5.078 1 96.94 77 PHE A CA 1
ATOM 565 C C . PHE A 1 77 ? 0.039 14.852 4.602 1 96.94 77 PHE A C 1
ATOM 567 O O . PHE A 1 77 ? -0.946 14.531 5.27 1 96.94 77 PHE A O 1
ATOM 574 N N . ALA A 1 78 ? 0.341 14.266 3.377 1 97.88 78 ALA A N 1
ATOM 575 C CA . ALA A 1 78 ? -0.316 13.062 2.879 1 97.88 78 ALA A CA 1
ATOM 576 C C . ALA A 1 78 ? 0.707 12.055 2.357 1 97.88 78 ALA A C 1
ATOM 578 O O . ALA A 1 78 ? 1.681 12.438 1.703 1 97.88 78 ALA A O 1
ATOM 579 N N . ALA A 1 79 ? 0.569 10.875 2.803 1 97.31 79 ALA A N 1
ATOM 580 C CA . ALA A 1 79 ? 1.301 9.75 2.221 1 97.31 79 ALA A CA 1
ATOM 581 C C . ALA A 1 79 ? 0.416 8.961 1.264 1 97.31 79 ALA A C 1
ATOM 583 O O . ALA A 1 79 ? -0.645 8.461 1.655 1 97.31 79 ALA A O 1
ATOM 584 N N . ILE A 1 80 ? 0.793 8.797 -0.017 1 97.69 80 ILE A N 1
ATOM 585 C CA . ILE A 1 80 ? -0.001 8.109 -1.031 1 97.69 80 ILE A CA 1
ATOM 586 C C . ILE A 1 80 ? 0.812 6.969 -1.642 1 97.69 80 ILE A C 1
ATOM 588 O O . ILE A 1 80 ? 1.995 7.137 -1.948 1 97.69 80 ILE A O 1
ATOM 592 N N . ASP A 1 81 ? 0.187 5.828 -1.716 1 96 81 ASP A N 1
ATOM 593 C CA . ASP A 1 81 ? 0.735 4.664 -2.404 1 96 81 ASP A CA 1
ATOM 594 C C . ASP A 1 81 ? -0.012 4.395 -3.709 1 96 81 ASP A C 1
ATOM 596 O O . ASP A 1 81 ? -1.239 4.281 -3.715 1 96 81 ASP A O 1
ATOM 600 N N . ILE A 1 82 ? 0.758 4.266 -4.777 1 95.5 82 ILE A N 1
ATOM 601 C CA . ILE A 1 82 ? 0.174 3.988 -6.082 1 95.5 82 ILE A CA 1
ATOM 602 C C . ILE A 1 82 ? 0.857 2.771 -6.707 1 95.5 82 ILE A C 1
ATOM 604 O O . ILE A 1 82 ? 2.004 2.857 -7.152 1 95.5 82 ILE A O 1
ATOM 608 N N . PHE A 1 83 ? 0.182 1.685 -6.617 1 94.19 83 PHE A N 1
ATOM 609 C CA . PHE A 1 83 ? 0.644 0.497 -7.324 1 94.19 83 PHE A CA 1
ATOM 610 C C . PHE A 1 83 ? -0.05 0.366 -8.672 1 94.19 83 PHE A C 1
ATOM 612 O O . PHE A 1 83 ? -1.269 0.194 -8.742 1 94.19 83 PHE A O 1
ATOM 619 N N . LEU A 1 84 ? 0.708 0.513 -9.75 1 87 84 LEU A N 1
ATOM 620 C CA . LEU A 1 84 ? 0.159 0.438 -11.102 1 87 84 LEU A CA 1
ATOM 621 C C . LEU A 1 84 ? 0.779 -0.719 -11.875 1 87 84 LEU A C 1
ATOM 623 O O . LEU A 1 84 ? 1.972 -0.999 -11.734 1 87 84 LEU A O 1
ATOM 627 N N . CYS A 1 85 ? -0.053 -1.279 -12.531 1 82.06 85 CYS A N 1
ATOM 628 C CA . CYS A 1 85 ? 0.408 -2.344 -13.414 1 82.06 85 CYS A CA 1
ATOM 629 C C . CYS A 1 85 ? 0.352 -1.902 -14.875 1 82.06 85 CYS A C 1
ATOM 631 O O . CYS A 1 85 ? -0.45 -1.04 -15.234 1 82.06 85 CYS A O 1
ATOM 633 N N . GLY A 1 86 ? 1.206 -2.326 -15.695 1 75.19 86 GLY A N 1
ATOM 634 C CA . GLY A 1 86 ? 1.203 -2.002 -17.109 1 75.19 86 GLY A CA 1
ATOM 635 C C . GLY A 1 86 ? 1.679 -0.591 -17.406 1 75.19 86 GLY A C 1
ATOM 636 O O . GLY A 1 86 ? 2.754 -0.188 -16.953 1 75.19 86 GLY A O 1
ATOM 637 N N . ASN A 1 87 ? 0.771 0.114 -18.156 1 74.06 87 ASN A N 1
ATOM 638 C CA . ASN A 1 87 ? 1.125 1.452 -18.625 1 74.06 87 ASN A CA 1
ATOM 639 C C . ASN A 1 87 ? 0.542 2.531 -17.719 1 74.06 87 ASN A C 1
ATOM 641 O O . ASN A 1 87 ? 0.109 3.582 -18.188 1 74.06 87 ASN A O 1
ATOM 645 N N . GLY A 1 88 ? 0.478 2.541 -16.469 1 74.19 88 GLY A N 1
ATOM 646 C CA . GLY A 1 88 ? -0.243 3.328 -15.477 1 74.19 88 GLY A CA 1
ATOM 647 C C . GLY A 1 88 ? 0.052 4.812 -15.57 1 74.19 88 GLY A C 1
ATOM 648 O O . GLY A 1 88 ? -0.559 5.617 -14.859 1 74.19 88 GLY A O 1
ATOM 649 N N . ARG A 1 89 ? 0.88 5.441 -16.422 1 84.38 89 ARG A N 1
ATOM 650 C CA . ARG A 1 89 ? 1.23 6.848 -16.594 1 84.38 89 ARG A CA 1
ATOM 651 C C . ARG A 1 89 ? 1.548 7.492 -15.242 1 84.38 89 ARG A C 1
ATOM 653 O O . ARG A 1 89 ? 0.887 8.453 -14.836 1 84.38 89 ARG A O 1
ATOM 660 N N . PRO A 1 90 ? 2.592 7.164 -14.539 1 89.5 90 PRO A N 1
ATOM 661 C CA . PRO A 1 90 ? 2.875 7.637 -13.18 1 89.5 90 PRO A CA 1
ATOM 662 C C . PRO A 1 90 ? 3.02 9.156 -13.102 1 89.5 90 PRO A C 1
ATOM 664 O O . PRO A 1 90 ? 2.623 9.766 -12.102 1 89.5 90 PRO A O 1
ATOM 667 N N . ALA A 1 91 ? 3.469 9.789 -14.148 1 90.19 91 ALA A N 1
ATOM 668 C CA . ALA A 1 91 ? 3.66 11.234 -14.141 1 90.19 91 ALA A CA 1
ATOM 669 C C . ALA A 1 91 ? 2.322 11.969 -14.07 1 90.19 91 ALA A C 1
ATOM 671 O O . ALA A 1 91 ? 2.182 12.953 -13.352 1 90.19 91 ALA A O 1
ATOM 672 N N . ALA A 1 92 ? 1.421 11.5 -14.812 1 92.81 92 ALA A N 1
ATOM 673 C CA . ALA A 1 92 ? 0.097 12.117 -14.805 1 92.81 92 ALA A CA 1
ATOM 674 C C . ALA A 1 92 ? -0.562 11.984 -13.43 1 92.81 92 ALA A C 1
ATOM 676 O O . ALA A 1 92 ? -1.171 12.93 -12.93 1 92.81 92 ALA A O 1
ATOM 677 N N . VAL A 1 93 ? -0.495 10.844 -12.836 1 95.69 93 VAL A N 1
ATOM 678 C CA . VAL A 1 93 ? -1.065 10.578 -11.523 1 95.69 93 VAL A CA 1
ATOM 679 C C . VAL A 1 93 ? -0.408 11.484 -10.484 1 95.69 93 VAL A C 1
ATOM 681 O O . VAL A 1 93 ? -1.096 12.117 -9.68 1 95.69 93 VAL A O 1
ATOM 684 N N . ARG A 1 94 ? 0.871 11.594 -10.586 1 97.12 94 ARG A N 1
ATOM 685 C CA . ARG A 1 94 ? 1.62 12.438 -9.664 1 97.12 94 ARG A CA 1
ATOM 686 C C . ARG A 1 94 ? 1.151 13.883 -9.75 1 97.12 94 ARG A C 1
ATOM 688 O O . ARG A 1 94 ? 0.857 14.508 -8.727 1 97.12 94 ARG A O 1
ATOM 695 N N . HIS A 1 95 ? 1.12 14.367 -10.93 1 97.25 95 HIS A N 1
ATOM 696 C CA . HIS A 1 95 ? 0.721 15.75 -11.148 1 97.25 95 HIS A CA 1
ATOM 697 C C . HIS A 1 95 ? -0.684 16.016 -10.609 1 97.25 95 HIS A C 1
ATOM 699 O O . HIS A 1 95 ? -0.914 17 -9.914 1 97.25 95 HIS A O 1
ATOM 705 N N . LEU A 1 96 ? -1.58 15.141 -10.93 1 98 96 LEU A N 1
ATOM 706 C CA . LEU A 1 96 ? -2.975 15.266 -10.516 1 98 96 LEU A CA 1
ATOM 707 C C . LEU A 1 96 ? -3.088 15.312 -8.992 1 98 96 LEU A C 1
ATOM 709 O O . LEU A 1 96 ? -3.814 16.141 -8.453 1 98 96 LEU A O 1
ATOM 713 N N . LEU A 1 97 ? -2.395 14.469 -8.312 1 98.56 97 LEU A N 1
ATOM 714 C CA . LEU A 1 97 ? -2.467 14.391 -6.859 1 98.56 97 LEU A CA 1
ATOM 715 C C . LEU A 1 97 ? -1.821 15.617 -6.219 1 98.56 97 LEU A C 1
ATOM 717 O O . LEU A 1 97 ? -2.348 16.156 -5.246 1 98.56 97 LEU A O 1
ATOM 721 N N . CYS A 1 98 ? -0.713 16.078 -6.762 1 98.62 98 CYS A N 1
ATOM 722 C CA . CYS A 1 98 ? -0.044 17.266 -6.246 1 98.62 98 CYS A CA 1
ATOM 723 C C . CYS A 1 98 ? -0.944 18.5 -6.359 1 98.62 98 CYS A C 1
ATOM 725 O O . CYS A 1 98 ? -1.102 19.25 -5.395 1 98.62 98 CYS A O 1
ATOM 727 N N . GLU A 1 99 ? -1.49 18.609 -7.488 1 98.5 99 GLU A N 1
ATOM 728 C CA . GLU A 1 99 ? -2.375 19.75 -7.715 1 98.5 99 GLU A CA 1
ATOM 729 C C . GLU A 1 99 ? -3.652 19.625 -6.891 1 98.5 99 GLU A C 1
ATOM 731 O O . GLU A 1 99 ? -4.125 20.609 -6.324 1 98.5 99 GLU A O 1
ATOM 736 N N . GLY A 1 100 ? -4.215 18.469 -6.871 1 98.75 100 GLY A N 1
ATOM 737 C CA . GLY A 1 100 ? -5.484 18.234 -6.199 1 98.75 100 GLY A CA 1
ATOM 738 C C . GLY A 1 100 ? -5.438 18.547 -4.715 1 98.75 100 GLY A C 1
ATOM 739 O O . GLY A 1 100 ? -6.438 18.984 -4.133 1 98.75 100 GLY A O 1
ATOM 740 N N . LEU A 1 101 ? -4.27 18.312 -4.098 1 98.81 101 LEU A N 1
ATOM 741 C CA . LEU A 1 101 ? -4.152 18.547 -2.662 1 98.81 101 LEU A CA 1
ATOM 742 C C . LEU A 1 101 ? -3.375 19.844 -2.393 1 98.81 101 LEU A C 1
ATOM 744 O O . LEU A 1 101 ? -3.023 20.125 -1.247 1 98.81 101 LEU A O 1
ATOM 748 N N . ARG A 1 102 ? -3.09 20.531 -3.457 1 98.75 102 ARG A N 1
ATOM 749 C CA . ARG A 1 102 ? -2.367 21.797 -3.379 1 98.75 102 ARG A CA 1
ATOM 750 C C . ARG A 1 102 ? -1.069 21.641 -2.596 1 98.75 102 ARG A C 1
ATOM 752 O O . ARG A 1 102 ? -0.792 22.422 -1.68 1 98.75 102 ARG A O 1
ATOM 759 N N . ALA A 1 103 ? -0.344 20.672 -2.984 1 98.75 103 ALA A N 1
ATOM 760 C CA . ALA A 1 103 ? 0.912 20.406 -2.291 1 98.75 103 ALA A CA 1
ATOM 761 C C . ALA A 1 103 ? 1.957 21.469 -2.602 1 98.75 103 ALA A C 1
ATOM 763 O O . ALA A 1 103 ? 2.107 21.891 -3.754 1 98.75 103 ALA A O 1
ATOM 764 N N . GLY A 1 104 ? 2.695 21.891 -1.522 1 98.25 104 GLY A N 1
ATOM 765 C CA . GLY A 1 104 ? 3.801 22.812 -1.724 1 98.25 104 GLY A CA 1
ATOM 766 C C . GLY A 1 104 ? 5.098 22.125 -2.094 1 98.25 104 GLY A C 1
ATOM 767 O O . GLY A 1 104 ? 5.953 22.703 -2.758 1 98.25 104 GLY A O 1
ATOM 768 N N . ARG A 1 105 ? 5.305 20.984 -1.6 1 97.88 105 ARG A N 1
ATOM 769 C CA . ARG A 1 105 ? 6.453 20.109 -1.854 1 97.88 105 ARG A CA 1
ATOM 770 C C . ARG A 1 105 ? 6.027 18.656 -1.937 1 97.88 105 ARG A C 1
ATOM 772 O O . ARG A 1 105 ? 4.977 18.266 -1.418 1 97.88 105 ARG A O 1
ATOM 779 N N . HIS A 1 106 ? 6.809 17.906 -2.703 1 98.12 106 HIS A N 1
ATOM 780 C CA . HIS A 1 106 ? 6.512 16.484 -2.73 1 98.12 106 HIS A CA 1
ATOM 781 C C . HIS A 1 106 ? 7.785 15.656 -2.9 1 98.12 106 HIS A C 1
ATOM 783 O O . HIS A 1 106 ? 8.82 16.188 -3.326 1 98.12 106 HIS A O 1
ATOM 789 N N . GLU A 1 107 ? 7.75 14.43 -2.439 1 97.5 107 GLU A N 1
ATOM 790 C CA . GLU A 1 107 ? 8.742 13.398 -2.717 1 97.5 107 GLU A CA 1
ATOM 791 C C . GLU A 1 107 ? 8.117 12.203 -3.428 1 97.5 107 GLU A C 1
ATOM 793 O O . GLU A 1 107 ? 7.102 11.664 -2.975 1 97.5 107 GLU A O 1
ATOM 798 N N . TRP A 1 108 ? 8.695 11.891 -4.57 1 97.25 108 TRP A N 1
ATOM 799 C CA . TRP A 1 108 ? 8.211 10.797 -5.41 1 97.25 108 TRP A CA 1
ATOM 800 C C . TRP A 1 108 ? 9.266 9.703 -5.535 1 97.25 108 TRP A C 1
ATOM 802 O O . TRP A 1 108 ? 10.406 9.969 -5.918 1 97.25 108 TRP A O 1
ATOM 812 N N . ARG A 1 109 ? 8.906 8.438 -5.121 1 95.88 109 ARG A N 1
ATOM 813 C CA . ARG A 1 109 ? 9.766 7.27 -5.297 1 95.88 109 ARG A CA 1
ATOM 814 C C . ARG A 1 109 ? 9.031 6.152 -6.031 1 95.88 109 ARG A C 1
ATOM 816 O O . ARG A 1 109 ? 7.863 5.883 -5.75 1 95.88 109 ARG A O 1
ATOM 823 N N . GLU A 1 110 ? 9.75 5.57 -7.055 1 94.31 110 GLU A N 1
ATOM 824 C CA . GLU A 1 110 ? 9.188 4.438 -7.789 1 94.31 110 GLU A CA 1
ATOM 825 C C . GLU A 1 110 ? 10.039 3.188 -7.609 1 94.31 110 GLU A C 1
ATOM 827 O O . GLU A 1 110 ? 11.266 3.242 -7.734 1 94.31 110 GLU A O 1
ATOM 832 N N . LEU A 1 111 ? 9.344 2.102 -7.301 1 93.62 111 LEU A N 1
ATOM 833 C CA . LEU A 1 111 ? 10.016 0.812 -7.176 1 93.62 111 LEU A CA 1
ATOM 834 C C . LEU A 1 111 ? 9.32 -0.249 -8.023 1 93.62 111 LEU A C 1
ATOM 836 O O . LEU A 1 111 ? 8.094 -0.377 -7.977 1 93.62 111 LEU A O 1
ATOM 840 N N . PRO A 1 112 ? 10.156 -0.991 -8.805 1 92.12 112 PRO A N 1
ATOM 841 C CA . PRO A 1 112 ? 9.523 -2.102 -9.516 1 92.12 112 PRO A CA 1
ATOM 842 C C . PRO A 1 112 ? 9.086 -3.229 -8.586 1 92.12 112 PRO A C 1
ATOM 844 O O . PRO A 1 112 ? 9.766 -3.525 -7.605 1 92.12 112 PRO A O 1
ATOM 847 N N . ARG A 1 113 ? 7.988 -3.811 -8.836 1 93.5 113 ARG A N 1
ATOM 848 C CA . ARG A 1 113 ? 7.547 -5.031 -8.164 1 93.5 113 ARG A CA 1
ATOM 849 C C . ARG A 1 113 ? 7.641 -6.23 -9.102 1 93.5 113 ARG A C 1
ATOM 851 O O . ARG A 1 113 ? 7.305 -6.129 -10.281 1 93.5 113 ARG A O 1
ATOM 858 N N . GLY A 1 114 ? 8.039 -7.414 -8.562 1 93.88 114 GLY A N 1
ATOM 859 C CA . GLY A 1 114 ? 8.102 -8.641 -9.352 1 93.88 114 GLY A CA 1
ATOM 860 C C . GLY A 1 114 ? 9.289 -8.688 -10.289 1 93.88 114 GLY A C 1
ATOM 861 O O . GLY A 1 114 ? 9.281 -9.422 -11.281 1 93.88 114 GLY A O 1
ATOM 862 N N . ALA A 1 115 ? 10.32 -7.883 -10.07 1 88.06 115 ALA A N 1
ATOM 863 C CA . ALA A 1 115 ? 11.508 -7.871 -10.922 1 88.06 115 ALA A CA 1
ATOM 864 C C . ALA A 1 115 ? 12.148 -9.25 -11 1 88.06 115 ALA A C 1
ATOM 866 O O . ALA A 1 115 ? 12.742 -9.617 -12.016 1 88.06 115 ALA A O 1
ATOM 867 N N . GLY A 1 116 ? 12 -9.977 -9.961 1 87.94 116 GLY A N 1
ATOM 868 C CA . GLY A 1 116 ? 12.602 -11.297 -9.883 1 87.94 116 GLY A CA 1
ATOM 869 C C . GLY A 1 116 ? 11.82 -12.352 -10.633 1 87.94 116 GLY A C 1
ATOM 870 O O . GLY A 1 116 ? 12.227 -13.516 -10.688 1 87.94 116 GLY A O 1
ATOM 871 N N . LEU A 1 117 ? 10.617 -12 -11.062 1 87.88 117 LEU A N 1
ATOM 872 C CA . LEU A 1 117 ? 9.836 -12.938 -11.859 1 87.88 117 LEU A CA 1
ATOM 873 C C . LEU A 1 117 ? 10.516 -13.195 -13.203 1 87.88 117 LEU A C 1
ATOM 875 O O . LEU A 1 117 ? 10.117 -14.109 -13.93 1 87.88 117 LEU A O 1
ATOM 879 N N . GLY A 1 118 ? 11.68 -12.422 -13.461 1 62.66 118 GLY A N 1
ATOM 880 C CA . GLY A 1 118 ? 12.375 -12.625 -14.727 1 62.66 118 GLY A CA 1
ATOM 881 C C . GLY A 1 118 ? 12.305 -14.055 -15.219 1 62.66 118 GLY A C 1
ATOM 882 O O . GLY A 1 118 ? 11.812 -14.938 -14.516 1 62.66 118 GLY A O 1
ATOM 883 N N . ALA A 1 119 ? 13.359 -14.477 -16.219 1 52.38 119 ALA A N 1
ATOM 884 C CA . ALA A 1 119 ? 13.406 -15.438 -17.328 1 52.38 119 ALA A CA 1
ATOM 885 C C . ALA A 1 119 ? 13.312 -16.875 -16.812 1 52.38 119 ALA A C 1
ATOM 887 O O . ALA A 1 119 ? 14.234 -17.359 -16.156 1 52.38 119 ALA A O 1
ATOM 888 N N . VAL A 1 120 ? 12.234 -17.281 -16.203 1 42.91 120 VAL A N 1
ATOM 889 C CA . VAL A 1 120 ? 12.281 -18.734 -16.281 1 42.91 120 VAL A CA 1
ATOM 890 C C . VAL A 1 120 ? 12.969 -19.156 -17.578 1 42.91 120 VAL A C 1
ATOM 892 O O . VAL A 1 120 ? 12.641 -18.656 -18.656 1 42.91 120 VAL A O 1
ATOM 895 N N . ASP A 1 121 ? 14.234 -19.359 -17.453 1 39 121 ASP A N 1
ATOM 896 C CA . ASP A 1 121 ? 14.938 -20 -18.562 1 39 121 ASP A CA 1
ATOM 897 C C . ASP A 1 121 ? 14.148 -21.203 -19.094 1 39 121 ASP A C 1
ATOM 899 O O . ASP A 1 121 ? 14.016 -22.219 -18.406 1 39 121 ASP A O 1
ATOM 903 N N . ASN A 1 122 ? 13.055 -20.984 -19.734 1 38.44 122 ASN A N 1
ATOM 904 C CA . ASN A 1 122 ? 12.516 -22.078 -20.531 1 38.44 122 ASN A CA 1
ATOM 905 C C . ASN A 1 122 ? 13.617 -22.828 -21.266 1 38.44 122 ASN A C 1
ATOM 907 O O . ASN A 1 122 ? 13.344 -23.562 -22.219 1 38.44 122 ASN A O 1
ATOM 911 N N . SER A 1 123 ? 14.867 -22.5 -21.172 1 39.22 123 SER A N 1
ATOM 912 C CA . SER A 1 123 ? 15.719 -23.328 -22.016 1 39.22 123 SER A CA 1
ATOM 913 C C . SER A 1 123 ? 15.633 -24.797 -21.641 1 39.22 123 SER A C 1
ATOM 915 O O . SER A 1 123 ? 15.875 -25.672 -22.469 1 39.22 123 SER A O 1
ATOM 917 N N . ASN A 1 124 ? 15.922 -25.172 -20.391 1 37.69 124 ASN A N 1
ATOM 918 C CA . ASN A 1 124 ? 16.141 -26.609 -20.297 1 37.69 124 ASN A CA 1
ATOM 919 C C . ASN A 1 124 ? 14.836 -27.359 -20.047 1 37.69 124 ASN A C 1
ATOM 921 O O . ASN A 1 124 ? 14.352 -27.406 -18.906 1 37.69 124 ASN A O 1
ATOM 925 N N . PRO A 1 125 ? 13.938 -27.375 -21.016 1 37.25 125 PRO A N 1
ATOM 926 C CA . PRO A 1 125 ? 12.742 -28.203 -20.859 1 37.25 125 PRO A CA 1
ATOM 927 C C . PRO A 1 125 ? 13.055 -29.578 -20.281 1 37.25 125 PRO A C 1
ATOM 929 O O . PRO A 1 125 ? 14.164 -30.094 -20.469 1 37.25 125 PRO A O 1
ATOM 932 N N . PRO A 1 126 ? 12.57 -29.906 -19.172 1 35.66 126 PRO A N 1
ATOM 933 C CA . PRO A 1 126 ? 12.961 -31.234 -18.719 1 35.66 126 PRO A CA 1
ATOM 934 C C . PRO A 1 126 ? 12.984 -32.25 -19.875 1 35.66 126 PRO A C 1
ATOM 936 O O . PRO A 1 126 ? 12.25 -32.094 -20.844 1 35.66 126 PRO A O 1
ATOM 939 N N . PRO A 1 127 ? 14.047 -32.906 -20.078 1 34.22 127 PRO A N 1
ATOM 940 C CA . PRO A 1 127 ? 14.141 -33.875 -21.156 1 34.22 127 PRO A CA 1
ATOM 941 C C . PRO A 1 127 ? 12.906 -34.781 -21.234 1 34.22 127 PRO A C 1
ATOM 943 O O . PRO A 1 127 ? 12.25 -35.031 -20.219 1 34.22 127 PRO A O 1
ATOM 946 N N . LEU A 1 128 ? 12.18 -34.625 -22.266 1 32.66 128 LEU A N 1
ATOM 947 C CA . LEU A 1 128 ? 11.117 -35.594 -22.594 1 32.66 128 LEU A CA 1
ATOM 948 C C . LEU A 1 128 ? 11.484 -37 -22.141 1 32.66 128 LEU A C 1
ATOM 950 O O . LEU A 1 128 ? 12.602 -37.469 -22.406 1 32.66 128 LEU A O 1
ATOM 954 N N . GLN A 1 129 ? 10.945 -37.312 -20.984 1 29.59 129 GLN A N 1
ATOM 955 C CA . GLN A 1 129 ? 11.148 -38.688 -20.547 1 29.59 129 GLN A CA 1
ATOM 956 C C . GLN A 1 129 ? 11.047 -39.688 -21.703 1 29.59 129 GLN A C 1
ATOM 958 O O . GLN A 1 129 ? 10.07 -39.656 -22.453 1 29.59 129 GLN A O 1
ATOM 963 N N . GLY A 1 130 ? 12.164 -40.125 -22.266 1 29.27 130 GLY A N 1
ATOM 964 C CA . GLY A 1 130 ? 12.391 -41.219 -23.234 1 29.27 130 GLY A CA 1
ATOM 965 C C . GLY A 1 130 ? 11.578 -42.469 -22.922 1 29.27 130 GLY A C 1
ATOM 966 O O . GLY A 1 130 ? 11.71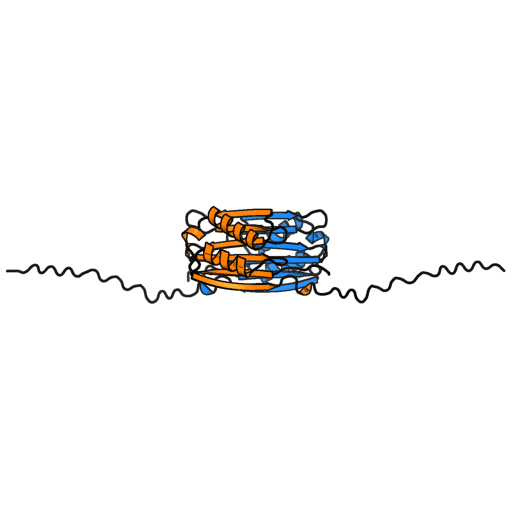1 -43.031 -21.859 1 29.27 130 GLY A O 1
ATOM 967 N N . GLU A 1 131 ? 10.297 -42.469 -23.281 1 27.7 131 GLU A N 1
ATOM 968 C CA . GLU A 1 131 ? 9.586 -43.75 -23.188 1 27.7 131 GLU A CA 1
ATOM 969 C C . GLU A 1 131 ? 10.508 -44.938 -23.5 1 27.7 131 GLU A C 1
ATOM 971 O O . GLU A 1 131 ? 11.414 -44.812 -24.328 1 27.7 131 GLU A O 1
ATOM 976 N N . ALA A 1 132 ? 10.453 -45.969 -22.578 1 30.72 132 ALA A N 1
ATOM 977 C CA . ALA A 1 132 ? 11.039 -47.312 -22.422 1 30.72 132 ALA A CA 1
ATOM 978 C C . ALA A 1 132 ? 10.82 -48.156 -23.656 1 30.72 132 ALA A C 1
ATOM 980 O O . ALA A 1 132 ? 9.688 -48.344 -24.109 1 30.72 132 ALA A O 1
ATOM 981 N N . ARG A 1 133 ? 11.805 -48.25 -24.641 1 29.22 133 ARG A N 1
ATOM 982 C CA . ARG A 1 133 ? 11.875 -49.188 -25.766 1 29.22 133 ARG A CA 1
ATOM 983 C C . ARG A 1 133 ? 11.578 -50.594 -25.328 1 29.22 133 ARG A C 1
ATOM 985 O O . ARG A 1 133 ? 12.383 -51.219 -24.609 1 29.22 133 ARG A O 1
ATOM 992 N N . SER A 1 134 ? 10.328 -50.781 -24.766 1 27.36 134 SER A N 1
ATOM 993 C CA . SER A 1 134 ? 10.086 -52.219 -24.547 1 27.36 134 SER A CA 1
ATOM 994 C C . SER A 1 134 ? 10.477 -53.031 -25.766 1 27.36 134 SER A C 1
ATOM 996 O O . SER A 1 134 ? 9.922 -52.844 -26.844 1 27.36 134 SER A O 1
ATOM 998 N N . GLY A 1 135 ? 11.719 -53.281 -25.922 1 25.73 135 GLY A N 1
ATOM 999 C CA . GLY A 1 135 ? 12.359 -54.156 -26.859 1 25.73 135 GLY A CA 1
ATOM 1000 C C . GLY A 1 135 ? 11.781 -55.562 -26.828 1 25.73 135 GLY A C 1
ATOM 1001 O O . GLY A 1 135 ? 12.469 -56.531 -26.469 1 25.73 135 GLY A O 1
ATOM 1002 N N . GLY A 1 136 ? 10.492 -55.75 -26.375 1 29.25 136 GLY A N 1
ATOM 1003 C CA . GLY A 1 136 ? 10.195 -57.156 -26.359 1 29.25 136 GLY A CA 1
ATOM 1004 C C . GLY A 1 136 ? 10.547 -57.875 -27.672 1 29.25 136 GLY A C 1
ATOM 1005 O O . GLY A 1 136 ? 10.312 -57.312 -28.75 1 29.25 136 GLY A O 1
ATOM 1006 N N . GLY A 1 137 ? 11.68 -58.594 -27.656 1 26.81 137 GLY A N 1
ATOM 1007 C CA . GLY A 1 137 ? 12.328 -59.562 -28.531 1 26.81 137 GLY A CA 1
ATOM 1008 C C . GLY A 1 137 ? 11.375 -60.594 -29.094 1 26.81 137 GLY A C 1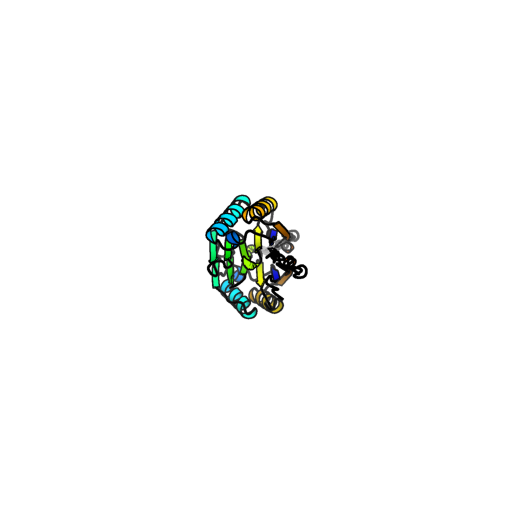
ATOM 1009 O O . GLY A 1 137 ? 10.828 -61.406 -28.344 1 26.81 137 GLY A O 1
ATOM 1010 N N . LEU A 1 138 ? 10.344 -60.25 -29.906 1 29.62 138 LEU A N 1
ATOM 1011 C CA . LEU A 1 138 ? 9.625 -61.281 -30.625 1 29.62 138 LEU A CA 1
ATOM 1012 C C . LEU A 1 138 ? 10.594 -62.219 -31.328 1 29.62 138 LEU A C 1
ATOM 1014 O O . LEU A 1 138 ? 11.289 -61.812 -32.281 1 29.62 138 LEU A O 1
ATOM 1018 N N . GLY A 1 139 ? 11.531 -62.844 -30.531 1 26.28 139 GLY A N 1
ATOM 1019 C CA . GLY A 1 139 ? 12.328 -63.906 -31.141 1 26.28 139 GLY A CA 1
ATOM 1020 C C . GLY A 1 139 ? 11.531 -64.812 -32.062 1 26.28 139 GLY A C 1
ATOM 1021 O O . GLY A 1 139 ? 10.383 -65.125 -31.75 1 26.28 139 GLY A O 1
ATOM 1022 N N . ARG A 1 140 ? 11.82 -64.938 -33.438 1 30.31 140 ARG A N 1
ATOM 1023 C CA . ARG A 1 140 ? 11.586 -65.75 -34.625 1 30.31 140 ARG A CA 1
ATOM 1024 C C . ARG A 1 140 ? 11.828 -67.25 -34.312 1 30.31 140 ARG A C 1
ATOM 1026 O O . ARG A 1 140 ? 11.234 -68.125 -34.938 1 30.31 140 ARG A O 1
ATOM 1033 N N . GLY A 1 141 ? 12.539 -67.75 -33.219 1 25.42 141 GLY A N 1
ATOM 1034 C CA . GLY A 1 141 ? 12.586 -69.188 -33.438 1 25.42 141 GLY A CA 1
ATOM 1035 C C . GLY A 1 141 ? 11.258 -69.875 -33.188 1 25.42 141 GLY A C 1
ATOM 1036 O O . GLY A 1 141 ? 10.367 -69.312 -32.562 1 25.42 141 GLY A O 1
ATOM 1037 N N . MET B 1 1 ? 7.953 16.828 21.625 1 34.19 1 MET B N 1
ATOM 1038 C CA . MET B 1 1 ? 8.43 15.633 20.922 1 34.19 1 MET B CA 1
ATOM 1039 C C . MET B 1 1 ? 7.488 15.266 19.781 1 34.19 1 MET B C 1
ATOM 1041 O O . MET B 1 1 ? 6.426 14.688 20.016 1 34.19 1 MET B O 1
ATOM 1045 N N . THR B 1 2 ? 7.293 16.172 18.844 1 42 2 THR B N 1
ATOM 1046 C CA . THR B 1 2 ? 6.566 16.422 17.594 1 42 2 THR B CA 1
ATOM 1047 C C . THR B 1 2 ? 6.719 15.25 16.641 1 42 2 THR B C 1
ATOM 1049 O O . THR B 1 2 ? 7.801 15.023 16.094 1 42 2 THR B O 1
ATOM 1052 N N . HIS B 1 3 ? 5.609 13.875 16.859 1 47.38 3 HIS B N 1
ATOM 1053 C CA . HIS B 1 3 ? 5.258 12.547 16.391 1 47.38 3 HIS B CA 1
ATOM 1054 C C . HIS B 1 3 ? 4.898 12.562 14.906 1 47.38 3 HIS B C 1
ATOM 1056 O O . HIS B 1 3 ? 3.965 13.258 14.492 1 47.38 3 HIS B O 1
ATOM 1062 N N . SER B 1 4 ? 5.328 11.852 13.922 1 53.91 4 SER B N 1
ATOM 1063 C CA . SER B 1 4 ? 5.98 11.68 12.625 1 53.91 4 SER B CA 1
ATOM 1064 C C . SER B 1 4 ? 5.324 10.562 11.82 1 53.91 4 SER B C 1
ATOM 1066 O O . SER B 1 4 ? 5.031 9.492 12.359 1 53.91 4 SER B O 1
ATOM 1068 N N . PRO B 1 5 ? 5.477 10.273 10.438 1 67 5 PRO B N 1
ATOM 1069 C CA . PRO B 1 5 ? 5.117 9.344 9.359 1 67 5 PRO B CA 1
ATOM 1070 C C . PRO B 1 5 ? 5.777 7.977 9.516 1 67 5 PRO B C 1
ATOM 1072 O O . PRO B 1 5 ? 6.812 7.859 10.18 1 67 5 PRO B O 1
ATOM 1075 N N . GLY B 1 6 ? 6 7.035 9.203 1 87.75 6 GLY B N 1
ATOM 1076 C CA . GLY B 1 6 ? 6.254 5.621 9.422 1 87.75 6 GLY B CA 1
ATOM 1077 C C . GLY B 1 6 ? 7.18 5.012 8.391 1 87.75 6 GLY B C 1
ATOM 1078 O O . GLY B 1 6 ? 7.926 5.73 7.719 1 87.75 6 GLY B O 1
ATOM 1079 N N . THR B 1 7 ? 7.348 3.818 8.586 1 91.44 7 THR B N 1
ATOM 1080 C CA . THR B 1 7 ? 8.133 3.031 7.645 1 91.44 7 THR B CA 1
ATOM 1081 C C . THR B 1 7 ? 7.227 2.24 6.707 1 91.44 7 THR B C 1
ATOM 1083 O O . THR B 1 7 ? 6.254 1.629 7.148 1 91.44 7 THR B O 1
ATOM 1086 N N . HIS B 1 8 ? 7.516 2.371 5.414 1 94.94 8 HIS B N 1
ATOM 1087 C CA . HIS B 1 8 ? 6.797 1.617 4.391 1 94.94 8 HIS B CA 1
ATOM 1088 C C . HIS B 1 8 ? 7.648 0.478 3.844 1 94.94 8 HIS B C 1
ATOM 1090 O O . HIS B 1 8 ? 8.656 0.717 3.172 1 94.94 8 HIS B O 1
ATOM 1096 N N . ALA B 1 9 ? 7.203 -0.696 4.164 1 95.69 9 ALA B N 1
ATOM 1097 C CA . ALA B 1 9 ? 7.93 -1.859 3.662 1 95.69 9 ALA B CA 1
ATOM 1098 C C . ALA B 1 9 ? 7.227 -2.469 2.455 1 95.69 9 ALA B C 1
ATOM 1100 O O . ALA B 1 9 ? 5.996 -2.584 2.439 1 95.69 9 ALA B O 1
ATOM 1101 N N . LEU B 1 10 ? 8 -2.771 1.435 1 96.56 10 LEU B N 1
ATOM 1102 C CA . LEU B 1 10 ? 7.547 -3.533 0.276 1 96.56 10 LEU B CA 1
ATOM 1103 C C . LEU B 1 10 ? 8.164 -4.926 0.265 1 96.56 10 LEU B C 1
ATOM 1105 O O . LEU B 1 10 ? 9.391 -5.066 0.288 1 96.56 10 LEU B O 1
ATOM 1109 N N . LEU B 1 11 ? 7.297 -5.887 0.252 1 98.06 11 LEU B N 1
ATOM 1110 C CA . LEU B 1 11 ? 7.734 -7.277 0.317 1 98.06 11 LEU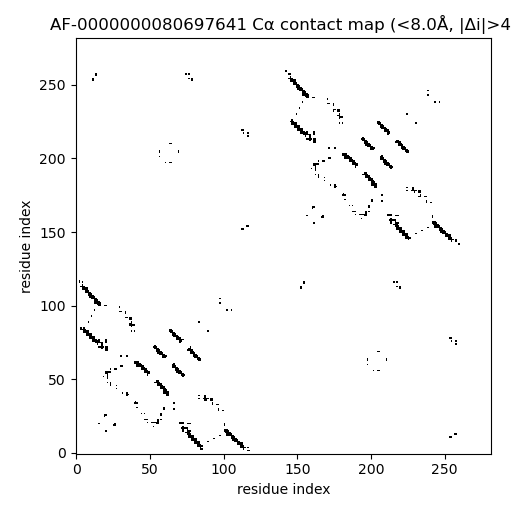 B CA 1
ATOM 1111 C C . LEU B 1 11 ? 7.25 -8.055 -0.901 1 98.06 11 LEU B C 1
ATOM 1113 O O . LEU B 1 11 ? 6.047 -8.234 -1.094 1 98.06 11 LEU B O 1
ATOM 1117 N N . ASP B 1 12 ? 8.234 -8.484 -1.736 1 98 12 ASP B N 1
ATOM 1118 C CA . ASP B 1 12 ? 7.957 -9.422 -2.82 1 98 12 ASP B CA 1
ATOM 1119 C C . ASP B 1 12 ? 8.281 -10.859 -2.4 1 98 12 ASP B C 1
ATOM 1121 O O . ASP B 1 12 ? 9.406 -11.156 -2.002 1 98 12 ASP B O 1
ATOM 1125 N N . LEU B 1 13 ? 7.273 -11.672 -2.479 1 98.62 13 LEU B N 1
ATOM 1126 C CA . LEU B 1 13 ? 7.469 -13.086 -2.17 1 98.62 13 LEU B CA 1
ATOM 1127 C C . LEU B 1 13 ? 7.387 -13.93 -3.434 1 98.62 13 LEU B C 1
ATOM 1129 O O . LEU B 1 13 ? 6.434 -13.805 -4.211 1 98.62 13 LEU B O 1
ATOM 1133 N N . TYR B 1 14 ? 8.375 -14.797 -3.584 1 97.88 14 TYR B N 1
ATOM 1134 C CA . TYR B 1 14 ? 8.461 -15.672 -4.75 1 97.88 14 TYR B CA 1
ATOM 1135 C C . TYR B 1 14 ? 8.383 -17.141 -4.344 1 97.88 14 TYR B C 1
ATOM 1137 O O . TYR B 1 14 ? 8.711 -17.484 -3.209 1 97.88 14 TYR B O 1
ATOM 1145 N N . ASP B 1 15 ? 7.953 -17.922 -5.336 1 98.31 15 ASP B N 1
ATOM 1146 C CA . ASP B 1 15 ? 7.883 -19.375 -5.148 1 98.31 15 ASP B CA 1
ATOM 1147 C C . ASP B 1 15 ? 6.984 -19.719 -3.963 1 98.31 15 ASP B C 1
ATOM 1149 O O . ASP B 1 15 ? 7.312 -20.609 -3.174 1 98.31 15 ASP B O 1
ATOM 1153 N N . CYS B 1 16 ? 5.945 -19.047 -3.846 1 98.69 16 CYS B N 1
ATOM 1154 C CA . CYS B 1 16 ? 4.969 -19.281 -2.787 1 98.69 16 CYS B CA 1
ATOM 1155 C C . CYS B 1 16 ? 4.105 -20.484 -3.096 1 98.69 16 CYS B C 1
ATOM 1157 O O . CYS B 1 16 ? 4.121 -21 -4.219 1 98.69 16 CYS B O 1
ATOM 1159 N N . ASP B 1 17 ? 3.4 -20.922 -2.104 1 98.62 17 ASP B N 1
ATOM 1160 C CA . ASP B 1 17 ? 2.369 -21.938 -2.301 1 98.62 17 ASP B CA 1
ATOM 1161 C C . ASP B 1 17 ? 1.176 -21.359 -3.062 1 98.62 17 ASP B C 1
ATOM 1163 O O . ASP B 1 17 ? 0.438 -20.531 -2.535 1 98.62 17 ASP B O 1
ATOM 1167 N N . ALA B 1 18 ? 0.996 -21.891 -4.246 1 98 18 ALA B N 1
ATOM 1168 C CA . ALA B 1 18 ? -0.019 -21.328 -5.137 1 98 18 ALA B CA 1
ATOM 1169 C C . ALA B 1 18 ? -1.413 -21.469 -4.531 1 98 18 ALA B C 1
ATOM 1171 O O . ALA B 1 18 ? -2.262 -20.594 -4.711 1 98 18 ALA B O 1
ATOM 1172 N N . ALA B 1 19 ? -1.689 -22.516 -3.895 1 98.06 19 ALA B N 1
ATOM 1173 C CA . ALA B 1 19 ? -3.006 -22.734 -3.301 1 98.06 19 ALA B CA 1
ATOM 1174 C C . ALA B 1 19 ? -3.305 -21.703 -2.223 1 98.06 19 ALA B C 1
ATOM 1176 O O . ALA B 1 19 ? -4.438 -21.234 -2.094 1 98.06 19 ALA B O 1
ATOM 1177 N N . LEU B 1 20 ? -2.311 -21.344 -1.446 1 98.38 20 LEU B N 1
ATOM 1178 C CA . LEU B 1 20 ? -2.479 -20.328 -0.417 1 98.38 20 LEU B CA 1
ATOM 1179 C C . LEU B 1 20 ? -2.732 -18.953 -1.042 1 98.38 20 LEU B C 1
ATOM 1181 O O . LEU B 1 20 ? -3.518 -18.172 -0.515 1 98.38 20 LEU B O 1
ATOM 1185 N N . LEU B 1 21 ? -2.074 -18.719 -2.154 1 98.19 21 LEU B N 1
ATOM 1186 C CA . LEU B 1 21 ? -2.188 -17.438 -2.838 1 98.19 21 LEU B CA 1
ATOM 1187 C C . LEU B 1 21 ? -3.596 -17.234 -3.385 1 98.19 21 LEU B C 1
ATOM 1189 O O . LEU B 1 21 ? -3.988 -16.109 -3.701 1 98.19 21 LEU B O 1
ATOM 1193 N N . ALA B 1 22 ? -4.336 -18.328 -3.514 1 97.94 22 ALA B N 1
ATOM 1194 C CA . ALA B 1 22 ? -5.684 -18.25 -4.078 1 97.94 22 ALA B CA 1
ATOM 1195 C C . ALA B 1 22 ? -6.742 -18.375 -2.986 1 97.94 22 ALA B C 1
ATOM 1197 O O . ALA B 1 22 ? -7.934 -18.484 -3.277 1 97.94 22 ALA B O 1
ATOM 1198 N N . ASP B 1 23 ? -6.371 -18.359 -1.782 1 97.94 23 ASP B N 1
ATOM 1199 C CA . ASP B 1 23 ? -7.27 -18.578 -0.654 1 97.94 23 ASP B CA 1
ATOM 1200 C C . ASP B 1 23 ? -7.488 -17.297 0.14 1 97.94 23 ASP B C 1
ATOM 1202 O O . ASP B 1 23 ? -6.77 -17.031 1.102 1 97.94 23 ASP B O 1
ATOM 1206 N N . ALA B 1 24 ? -8.531 -16.562 -0.184 1 97.38 24 ALA B N 1
ATOM 1207 C CA . ALA B 1 24 ? -8.758 -15.258 0.406 1 97.38 24 ALA B CA 1
ATOM 1208 C C . ALA B 1 24 ? -8.906 -15.352 1.922 1 97.38 24 ALA B C 1
ATOM 1210 O O . ALA B 1 24 ? -8.289 -14.578 2.66 1 97.38 24 ALA B O 1
ATOM 1211 N N . PRO B 1 25 ? -9.695 -16.266 2.465 1 97.62 25 PRO B N 1
ATOM 1212 C CA . PRO B 1 25 ? -9.797 -16.375 3.922 1 97.62 25 PRO B CA 1
ATOM 1213 C C . PRO B 1 25 ? -8.445 -16.625 4.59 1 97.62 25 PRO B C 1
ATOM 1215 O O . PRO B 1 25 ? -8.148 -16.047 5.633 1 97.62 25 PRO B O 1
ATOM 1218 N N . ALA B 1 26 ? -7.676 -17.484 4.008 1 98.19 26 ALA B N 1
ATOM 1219 C CA . ALA B 1 26 ? -6.359 -17.781 4.57 1 98.19 26 ALA B CA 1
ATOM 1220 C C . ALA B 1 26 ? -5.461 -16.547 4.535 1 98.19 26 ALA B C 1
ATOM 1222 O O . ALA B 1 26 ? -4.723 -16.281 5.484 1 98.19 26 ALA B O 1
ATOM 1223 N N . LEU B 1 27 ? -5.48 -15.836 3.469 1 98.5 27 LEU B N 1
ATOM 1224 C CA . LEU B 1 27 ? -4.676 -14.633 3.326 1 98.5 27 LEU B CA 1
ATOM 1225 C C . LEU B 1 27 ? -5.105 -13.57 4.34 1 98.5 27 LEU B C 1
ATOM 1227 O O . LEU B 1 27 ? -4.262 -12.898 4.934 1 98.5 27 LEU B O 1
ATOM 1231 N N . GLN B 1 28 ? -6.375 -13.406 4.492 1 98.38 28 GLN B N 1
ATOM 1232 C CA . GLN B 1 28 ? -6.855 -12.453 5.48 1 98.38 28 GLN B CA 1
ATOM 1233 C C . GLN B 1 28 ? -6.363 -12.812 6.879 1 98.38 28 GLN B C 1
ATOM 1235 O O . GLN B 1 28 ? -5.906 -11.945 7.625 1 98.38 28 GLN B O 1
ATOM 1240 N N . ALA B 1 29 ? -6.504 -14.047 7.211 1 98.56 29 ALA B N 1
ATOM 1241 C CA . ALA B 1 29 ? -6.035 -14.5 8.516 1 98.56 29 ALA B CA 1
ATOM 1242 C C . ALA B 1 29 ? -4.543 -14.234 8.688 1 98.56 29 ALA B C 1
ATOM 1244 O O . ALA B 1 29 ? -4.098 -13.812 9.758 1 98.56 29 ALA B O 1
ATOM 1245 N N . LEU B 1 30 ? -3.797 -14.5 7.676 1 98.62 30 LEU B N 1
ATOM 1246 C CA . LEU B 1 30 ? -2.354 -14.289 7.711 1 98.62 30 LEU B CA 1
ATOM 1247 C C . LEU B 1 30 ? -2.023 -12.812 7.914 1 98.62 30 LEU B C 1
ATOM 1249 O O . LEU B 1 30 ? -1.178 -12.477 8.742 1 98.62 30 LEU B O 1
ATOM 1253 N N . LEU B 1 31 ? -2.645 -11.906 7.156 1 98.31 31 LEU B N 1
ATOM 1254 C CA . LEU B 1 31 ? -2.377 -10.477 7.293 1 98.31 31 LEU B CA 1
ATOM 1255 C C . LEU B 1 31 ? -2.803 -9.969 8.664 1 98.31 31 LEU B C 1
ATOM 1257 O O . LEU B 1 31 ? -2.172 -9.07 9.227 1 98.31 31 LEU B O 1
ATOM 1261 N N . GLN B 1 32 ? -3.871 -10.516 9.18 1 98.12 32 GLN B N 1
ATOM 1262 C CA . GLN B 1 32 ? -4.297 -10.133 10.523 1 98.12 32 GLN B CA 1
ATOM 1263 C C . GLN B 1 32 ? -3.246 -10.523 11.562 1 98.12 32 GLN B C 1
ATOM 1265 O O . GLN B 1 32 ? -2.959 -9.75 12.484 1 98.12 32 GLN B O 1
ATOM 1270 N N . ARG B 1 33 ? -2.771 -11.703 11.422 1 97.88 33 ARG B N 1
ATOM 1271 C CA . ARG B 1 33 ? -1.689 -12.117 12.305 1 97.88 33 ARG B CA 1
ATOM 1272 C C . ARG B 1 33 ? -0.493 -11.18 12.195 1 97.88 33 ARG B C 1
ATOM 1274 O O . ARG B 1 33 ? 0.156 -10.867 13.188 1 97.88 33 ARG B O 1
ATOM 1281 N N . ALA B 1 34 ? -0.152 -10.781 10.977 1 97 34 ALA B N 1
ATOM 1282 C CA . ALA B 1 34 ? 0.943 -9.844 10.766 1 97 34 ALA B CA 1
ATOM 1283 C C . ALA B 1 34 ? 0.662 -8.508 11.453 1 97 34 ALA B C 1
ATOM 1285 O O . ALA B 1 34 ? 1.547 -7.93 12.086 1 97 34 ALA B O 1
ATOM 1286 N N . ALA B 1 35 ? -0.56 -8.008 11.32 1 95.88 35 ALA B N 1
ATOM 1287 C CA . ALA B 1 35 ? -0.947 -6.766 11.984 1 95.88 35 ALA B CA 1
ATOM 1288 C C . ALA B 1 35 ? -0.802 -6.883 13.5 1 95.88 35 ALA B C 1
ATOM 1290 O O . ALA B 1 35 ? -0.275 -5.98 14.148 1 95.88 35 ALA B O 1
ATOM 1291 N N . ASP B 1 36 ? -1.271 -8.016 14.031 1 95.25 36 ASP B N 1
ATOM 1292 C CA . ASP B 1 36 ? -1.163 -8.258 15.469 1 95.25 36 ASP B CA 1
ATOM 1293 C C . ASP B 1 36 ? 0.296 -8.266 15.914 1 95.25 36 ASP B C 1
ATOM 1295 O O . ASP B 1 36 ? 0.638 -7.676 16.938 1 95.25 36 ASP B O 1
ATOM 1299 N N . ALA B 1 37 ? 1.12 -8.906 15.156 1 94 37 ALA B N 1
ATOM 1300 C CA . ALA B 1 37 ? 2.543 -8.992 15.477 1 94 37 ALA B CA 1
ATOM 1301 C C . ALA B 1 37 ? 3.186 -7.605 15.492 1 94 37 ALA B C 1
ATOM 1303 O O . ALA B 1 37 ? 4.133 -7.363 16.234 1 94 37 ALA B O 1
ATOM 1304 N N . ALA B 1 38 ? 2.674 -6.703 14.688 1 92.5 38 ALA B N 1
ATOM 1305 C CA . ALA B 1 38 ? 3.203 -5.344 14.594 1 92.5 38 ALA B CA 1
ATOM 1306 C C . ALA B 1 38 ? 2.578 -4.441 15.656 1 92.5 38 ALA B C 1
ATOM 1308 O O . ALA B 1 38 ? 2.957 -3.275 15.789 1 92.5 38 ALA B O 1
ATOM 1309 N N . GLY B 1 39 ? 1.656 -4.941 16.375 1 91.88 39 GLY B N 1
ATOM 1310 C CA . GLY B 1 39 ? 0.952 -4.141 17.359 1 91.88 39 GLY B CA 1
ATOM 1311 C C . GLY B 1 39 ? 0.015 -3.121 16.734 1 91.88 39 GLY B C 1
ATOM 1312 O O . GLY B 1 39 ? -0.27 -2.084 17.344 1 91.88 39 GLY B O 1
ATOM 1313 N N . ALA B 1 40 ? -0.396 -3.355 15.531 1 91.38 40 ALA B N 1
ATOM 1314 C CA . ALA B 1 40 ? -1.27 -2.424 14.82 1 91.38 40 ALA B CA 1
ATOM 1315 C C . ALA B 1 40 ? -2.736 -2.793 15.016 1 91.38 40 ALA B C 1
ATOM 1317 O O . ALA B 1 40 ? -3.088 -3.975 15.031 1 91.38 40 ALA B O 1
ATOM 1318 N N . THR B 1 41 ? -3.576 -1.787 15.109 1 90.88 41 THR B N 1
ATOM 1319 C CA . THR B 1 41 ? -5.012 -1.999 15.242 1 90.88 41 THR B CA 1
ATOM 1320 C C . THR B 1 41 ? -5.684 -2.016 13.875 1 90.88 41 THR B C 1
ATOM 1322 O O . THR B 1 41 ? -5.602 -1.04 13.125 1 90.88 41 THR B O 1
ATOM 1325 N N . THR B 1 42 ? -6.379 -3.07 13.633 1 94.75 42 THR B N 1
ATOM 1326 C CA . THR B 1 42 ? -7.105 -3.195 12.375 1 94.75 42 THR B CA 1
ATOM 1327 C C . THR B 1 42 ? -8.477 -2.531 12.469 1 94.75 42 THR B C 1
ATOM 1329 O O . THR B 1 42 ? -9.227 -2.789 13.414 1 94.75 42 THR B O 1
ATOM 1332 N N . LEU B 1 43 ? -8.734 -1.743 11.516 1 92 43 LEU B N 1
ATOM 1333 C CA . LEU B 1 43 ? -10.023 -1.066 11.461 1 92 43 LEU B CA 1
ATOM 1334 C C . LEU B 1 43 ? -10.984 -1.797 10.531 1 92 43 LEU B C 1
ATOM 1336 O O . LEU B 1 43 ? -12.18 -1.897 10.812 1 92 43 LEU B O 1
ATOM 1340 N N . ALA B 1 44 ? -10.469 -2.24 9.43 1 93.38 44 ALA B N 1
ATOM 1341 C CA . ALA B 1 44 ? -11.289 -2.898 8.414 1 93.38 44 ALA B CA 1
ATOM 1342 C C . ALA B 1 44 ? -10.445 -3.82 7.543 1 93.38 44 ALA B C 1
ATOM 1344 O O . ALA B 1 44 ? -9.227 -3.645 7.438 1 93.38 44 ALA B O 1
ATOM 1345 N N . ALA B 1 45 ? -11.102 -4.871 7.004 1 96.12 45 ALA B N 1
ATOM 1346 C CA . ALA B 1 45 ? -10.477 -5.812 6.078 1 96.12 45 ALA B CA 1
ATOM 1347 C C . ALA B 1 45 ? -11.281 -5.922 4.785 1 96.12 45 ALA B C 1
ATOM 1349 O O . ALA B 1 45 ? -12.508 -6.039 4.816 1 96.12 45 ALA B O 1
ATOM 1350 N N . HIS B 1 46 ? -10.586 -5.84 3.682 1 94.38 46 HIS B N 1
ATOM 1351 C CA . HIS B 1 46 ? -11.219 -5.973 2.375 1 94.38 46 HIS B CA 1
ATOM 1352 C C . HIS B 1 46 ? -10.398 -6.863 1.451 1 94.38 46 HIS B C 1
ATOM 1354 O O . HIS B 1 46 ? -9.242 -6.559 1.148 1 94.38 46 HIS B O 1
ATOM 1360 N N . PHE B 1 47 ? -11.062 -7.984 1.017 1 94.94 47 PHE B N 1
ATOM 1361 C CA . PHE B 1 47 ? -10.383 -8.93 0.139 1 94.94 47 PHE B CA 1
ATOM 1362 C C . PHE B 1 47 ? -11.258 -9.281 -1.061 1 94.94 47 PHE B C 1
ATOM 1364 O O . PHE B 1 47 ? -12.43 -9.625 -0.901 1 94.94 47 PHE B O 1
ATOM 1371 N N . HIS B 1 48 ? -10.625 -9.117 -2.193 1 92.75 48 HIS B N 1
ATOM 1372 C CA . HIS B 1 48 ? -11.281 -9.445 -3.451 1 92.75 48 HIS B CA 1
ATOM 1373 C C . HIS B 1 48 ? -10.625 -10.648 -4.121 1 92.75 48 HIS B C 1
ATOM 1375 O O . HIS B 1 48 ? -9.414 -10.648 -4.348 1 92.75 48 HIS B O 1
ATOM 1381 N N . HIS B 1 49 ? -11.43 -11.625 -4.352 1 93.62 49 HIS B N 1
ATOM 1382 C CA . HIS B 1 49 ? -10.984 -12.812 -5.066 1 93.62 49 HIS B CA 1
ATOM 1383 C C . HIS B 1 49 ? -11.375 -12.75 -6.539 1 93.62 49 HIS B C 1
ATOM 1385 O O . HIS B 1 49 ? -12.516 -12.406 -6.867 1 93.62 49 HIS B O 1
ATOM 1391 N N . PHE B 1 50 ? -10.516 -13.148 -7.445 1 91.38 50 PHE B N 1
ATOM 1392 C CA . PHE B 1 50 ? -10.742 -12.945 -8.867 1 91.38 50 PHE B CA 1
ATOM 1393 C C . PHE B 1 50 ? -11.297 -14.211 -9.516 1 91.38 50 PHE B C 1
ATOM 1395 O O . PHE B 1 50 ? -11.422 -14.281 -10.742 1 91.38 50 PHE B O 1
ATOM 1402 N N . GLY B 1 51 ? -11.5 -15.219 -8.781 1 90.75 51 GLY B N 1
ATOM 1403 C CA . GLY B 1 51 ? -12.047 -16.469 -9.266 1 90.75 51 GLY B CA 1
ATOM 1404 C C . GLY B 1 51 ? -11.305 -17.688 -8.75 1 90.75 51 GLY B C 1
ATOM 1405 O O . GLY B 1 51 ? -10.25 -17.562 -8.125 1 90.75 51 GLY B O 1
ATOM 1406 N N . ASP B 1 52 ? -11.914 -18.797 -9.039 1 90.44 52 ASP B N 1
ATOM 1407 C CA . ASP B 1 52 ? -11.328 -20.047 -8.555 1 90.44 52 ASP B CA 1
ATOM 1408 C C . ASP B 1 52 ? -9.906 -20.219 -9.086 1 90.44 52 ASP B C 1
ATOM 1410 O O . ASP B 1 52 ? -9.688 -20.188 -10.297 1 90.44 52 ASP B O 1
ATOM 1414 N N . GLY B 1 53 ? -9 -20.438 -8.141 1 92.62 53 GLY B N 1
ATOM 1415 C CA . GLY B 1 53 ? -7.609 -20.656 -8.516 1 92.62 53 GLY B CA 1
ATOM 1416 C C . GLY B 1 53 ? -6.91 -19.391 -8.961 1 92.62 53 GLY B C 1
ATOM 1417 O O . GLY B 1 53 ? -5.734 -19.406 -9.32 1 92.62 53 GLY B O 1
ATOM 1418 N N . MET B 1 54 ? -7.625 -18.312 -8.898 1 94.25 54 MET B N 1
ATOM 1419 C CA . MET B 1 54 ? -7.051 -17.047 -9.352 1 94.25 54 MET B CA 1
ATOM 1420 C C . MET B 1 54 ? -6.559 -16.219 -8.172 1 94.25 54 MET B C 1
ATOM 1422 O O . MET B 1 54 ? -6.691 -16.641 -7.016 1 94.25 54 MET B O 1
ATOM 1426 N N . GLY B 1 55 ? -5.945 -15.125 -8.414 1 94.81 55 GLY B N 1
ATOM 1427 C CA . GLY B 1 55 ? -5.312 -14.297 -7.402 1 94.81 55 GLY B CA 1
ATOM 1428 C C . GLY B 1 55 ? -6.305 -13.602 -6.492 1 94.81 55 GLY B C 1
ATOM 1429 O O . GLY B 1 55 ? -7.516 -13.711 -6.688 1 94.81 55 GLY B O 1
ATOM 1430 N N . VAL B 1 56 ? -5.734 -13.008 -5.461 1 95.69 56 VAL B N 1
ATOM 1431 C CA . VAL B 1 56 ? -6.484 -12.25 -4.465 1 95.69 56 VAL B CA 1
ATOM 1432 C C . VAL B 1 56 ? -5.836 -10.883 -4.258 1 95.69 56 VAL B C 1
ATOM 1434 O O . VAL B 1 56 ? -4.609 -10.766 -4.215 1 95.69 56 VAL B O 1
ATOM 1437 N N . THR B 1 57 ? -6.656 -9.859 -4.223 1 94.81 57 THR B N 1
ATOM 1438 C CA . THR B 1 57 ? -6.258 -8.547 -3.72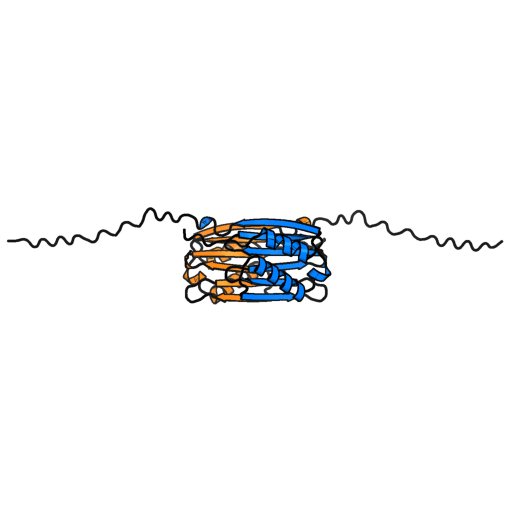5 1 94.81 57 THR B CA 1
ATOM 1439 C C . THR B 1 57 ? -6.906 -8.258 -2.375 1 94.81 57 THR B C 1
ATOM 1441 O O . THR B 1 57 ? -8.133 -8.344 -2.24 1 94.81 57 THR B O 1
ATOM 1444 N N . GLY B 1 58 ? -6.059 -7.98 -1.366 1 95.19 58 GLY B N 1
ATOM 1445 C CA . GLY B 1 58 ? -6.57 -7.73 -0.027 1 95.19 58 GLY B CA 1
ATOM 1446 C C . GLY B 1 58 ? -5.902 -6.551 0.656 1 95.19 58 GLY B C 1
ATOM 1447 O O . GLY B 1 58 ? -4.738 -6.254 0.394 1 95.19 58 GLY B O 1
ATOM 1448 N N . VAL B 1 59 ? -6.668 -5.918 1.52 1 96.31 59 VAL B N 1
ATOM 1449 C CA . VAL B 1 59 ? -6.125 -4.816 2.307 1 96.31 59 VAL B CA 1
ATOM 1450 C C . VAL B 1 59 ? -6.68 -4.875 3.729 1 96.31 59 VAL B C 1
ATOM 1452 O O . VAL B 1 59 ? -7.863 -5.16 3.93 1 96.31 59 VAL B O 1
ATOM 1455 N N . LEU B 1 60 ? -5.797 -4.668 4.676 1 96.5 60 LEU B N 1
ATOM 1456 C CA . LEU B 1 60 ? -6.168 -4.309 6.039 1 96.5 60 LEU B CA 1
ATOM 1457 C C . LEU B 1 60 ? -5.969 -2.816 6.281 1 96.5 60 LEU B C 1
ATOM 1459 O O . LEU B 1 60 ? -4.852 -2.309 6.176 1 96.5 60 LEU B O 1
ATOM 1463 N N . LEU B 1 61 ? -7.062 -2.193 6.543 1 94.19 61 LEU B N 1
ATOM 1464 C CA . LEU B 1 61 ? -6.949 -0.813 7 1 94.19 61 LEU B CA 1
ATOM 1465 C C . LEU B 1 61 ? -6.613 -0.76 8.484 1 94.19 61 LEU B C 1
ATOM 1467 O O . LEU B 1 61 ? -7.344 -1.313 9.312 1 94.19 61 LEU B O 1
ATOM 1471 N N . LEU B 1 62 ? -5.531 -0.12 8.758 1 92.12 62 LEU B N 1
ATOM 1472 C CA . LEU B 1 62 ? -5.109 0.054 10.141 1 92.12 62 LEU B CA 1
ATOM 1473 C C . LEU B 1 62 ? -5.465 1.448 10.648 1 92.12 62 LEU B C 1
ATOM 1475 O O . LEU B 1 62 ? -5.918 2.297 9.875 1 92.12 62 LEU B O 1
ATOM 1479 N N . ALA B 1 63 ? -5.324 1.677 11.953 1 82.62 63 ALA B N 1
ATOM 1480 C CA . ALA B 1 63 ? -5.684 2.973 12.523 1 82.62 63 ALA B CA 1
ATOM 1481 C C . ALA B 1 63 ? -4.906 4.102 11.859 1 82.62 63 ALA B C 1
ATOM 1483 O O . ALA B 1 63 ? -5.441 5.195 11.648 1 82.62 63 ALA B O 1
ATOM 1484 N N . GLU B 1 64 ? -3.668 3.77 11.32 1 78.94 64 GLU B N 1
ATOM 1485 C CA . GLU B 1 64 ? -2.9 4.879 10.758 1 78.94 64 GLU B CA 1
ATOM 1486 C C . GLU B 1 64 ? -2.287 4.5 9.414 1 78.94 64 GLU B C 1
ATOM 1488 O O . GLU B 1 64 ? -1.627 5.32 8.773 1 78.94 64 GLU B O 1
ATOM 1493 N N . SER B 1 65 ? -2.547 3.412 9.031 1 92 65 SER B N 1
ATOM 1494 C CA . SER B 1 65 ? -1.914 2.938 7.805 1 92 65 SER B CA 1
ATOM 1495 C C . SER B 1 65 ? -2.633 1.711 7.25 1 92 65 SER B C 1
ATOM 1497 O O . SER B 1 65 ? -3.859 1.621 7.316 1 92 65 SER B O 1
ATOM 1499 N N . HIS B 1 66 ? -1.85 0.849 6.523 1 94.56 66 HIS B N 1
ATOM 1500 C CA . HIS B 1 66 ? -2.486 -0.319 5.922 1 94.56 66 HIS B CA 1
ATOM 1501 C C . HIS B 1 66 ? -1.48 -1.446 5.715 1 94.56 66 HIS B C 1
ATOM 1503 O O . HIS B 1 66 ? -0.271 -1.233 5.82 1 94.56 66 HIS B O 1
ATOM 1509 N N . ILE B 1 67 ? -1.949 -2.621 5.555 1 96.5 67 ILE B N 1
ATOM 1510 C CA . ILE B 1 67 ? -1.255 -3.754 4.953 1 96.5 67 ILE B CA 1
ATOM 1511 C C . ILE B 1 67 ? -2.043 -4.262 3.746 1 96.5 67 ILE B C 1
ATOM 1513 O O . ILE B 1 67 ? -3.262 -4.434 3.822 1 96.5 67 ILE B O 1
ATOM 1517 N N . SER B 1 68 ? -1.38 -4.41 2.59 1 96.75 68 SER B N 1
ATOM 1518 C CA . SER B 1 68 ? -2.062 -4.941 1.415 1 96.75 68 SER B CA 1
ATOM 1519 C C . SER B 1 68 ? -1.319 -6.145 0.839 1 96.75 68 SER B C 1
ATOM 1521 O O . SER B 1 68 ? -0.13 -6.328 1.103 1 96.75 68 SER B O 1
ATOM 1523 N N . ILE B 1 69 ? -2.07 -6.949 0.115 1 97.19 69 ILE B N 1
ATOM 1524 C CA . ILE B 1 69 ? -1.485 -8.086 -0.588 1 97.19 69 ILE B CA 1
ATOM 1525 C C . ILE B 1 69 ? -2.139 -8.234 -1.96 1 97.19 69 ILE B C 1
ATOM 1527 O O . ILE B 1 69 ? -3.352 -8.062 -2.1 1 97.19 69 ILE B O 1
ATOM 1531 N N . HIS B 1 70 ? -1.402 -8.453 -2.975 1 95.75 70 HIS B N 1
ATOM 1532 C CA . HIS B 1 70 ? -1.805 -8.867 -4.312 1 95.75 70 HIS B CA 1
ATOM 1533 C C . HIS B 1 70 ? -1.104 -10.156 -4.727 1 95.75 70 HIS B C 1
ATOM 1535 O O . HIS B 1 70 ? 0.125 -10.242 -4.668 1 95.75 70 HIS B O 1
ATOM 1541 N N . THR B 1 71 ? -1.872 -11.102 -5.09 1 96.38 71 THR B N 1
ATOM 1542 C CA . THR B 1 71 ? -1.262 -12.406 -5.348 1 96.38 71 THR B CA 1
ATOM 1543 C C . THR B 1 71 ? -1.465 -12.82 -6.801 1 96.38 71 THR B C 1
ATOM 1545 O O . THR B 1 71 ? -2.439 -12.414 -7.438 1 96.38 71 THR B O 1
ATOM 1548 N N . TRP B 1 72 ? -0.524 -13.508 -7.316 1 94.88 72 TRP B N 1
ATOM 1549 C CA . TRP B 1 72 ? -0.536 -14.172 -8.617 1 94.88 72 TRP B CA 1
ATOM 1550 C C . TRP B 1 72 ? -0.164 -15.641 -8.484 1 94.88 72 TRP B C 1
ATOM 1552 O O . TRP B 1 72 ? 0.987 -16.016 -8.711 1 94.88 72 TRP B O 1
ATOM 1562 N N . PRO B 1 73 ? -1.203 -16.469 -8.195 1 96.69 73 PRO B N 1
ATOM 1563 C CA . PRO B 1 73 ? -0.921 -17.891 -8 1 96.69 73 PRO B CA 1
ATOM 1564 C C . PRO B 1 73 ? -0.194 -18.516 -9.188 1 96.69 73 PRO B C 1
ATOM 1566 O O . PRO B 1 73 ? 0.674 -19.375 -9 1 96.69 73 PRO B O 1
ATOM 1569 N N . GLU B 1 74 ? -0.505 -18.078 -10.414 1 93.88 74 GLU B N 1
ATOM 1570 C CA . GLU B 1 74 ? 0.101 -18.641 -11.625 1 93.88 74 GLU B CA 1
ATOM 1571 C C . GLU B 1 74 ? 1.601 -18.359 -11.664 1 93.88 74 GLU B C 1
ATOM 1573 O O . GLU B 1 74 ? 2.346 -19.047 -12.367 1 93.88 74 GLU B O 1
ATOM 1578 N N . HIS B 1 75 ? 2.057 -17.422 -11 1 94.56 75 HIS B N 1
ATOM 1579 C CA . HIS B 1 75 ? 3.475 -17.094 -10.938 1 94.56 75 HIS B CA 1
ATOM 1580 C C . HIS B 1 75 ? 4.066 -17.438 -9.57 1 94.56 75 HIS B C 1
ATOM 1582 O O . HIS B 1 75 ? 5.25 -17.203 -9.328 1 94.56 75 HIS B O 1
ATOM 1588 N N . ARG B 1 76 ? 3.211 -17.906 -8.68 1 97.5 76 ARG B N 1
ATOM 1589 C CA . ARG B 1 76 ? 3.604 -18.172 -7.297 1 97.5 76 ARG B CA 1
ATOM 1590 C C . ARG B 1 76 ? 4.262 -16.953 -6.664 1 97.5 76 ARG B C 1
ATOM 1592 O O . ARG B 1 76 ? 5.312 -17.062 -6.035 1 97.5 76 ARG B O 1
ATOM 1599 N N . PHE B 1 77 ? 3.576 -15.867 -6.922 1 97.06 77 PHE B N 1
ATOM 1600 C CA . PHE B 1 77 ? 4.109 -14.57 -6.531 1 97.06 77 PHE B CA 1
ATOM 1601 C C . PHE B 1 77 ? 3.088 -13.789 -5.711 1 97.06 77 PHE B C 1
ATOM 1603 O O . PHE B 1 77 ? 1.89 -13.836 -5.996 1 97.06 77 PHE B O 1
ATOM 1610 N N . ALA B 1 78 ? 3.568 -13.062 -4.629 1 97.88 78 ALA B N 1
ATOM 1611 C CA . ALA B 1 78 ? 2.766 -12.109 -3.871 1 97.88 78 ALA B CA 1
ATOM 1612 C C . ALA B 1 78 ? 3.521 -10.797 -3.664 1 97.88 78 ALA B C 1
ATOM 1614 O O . ALA B 1 78 ? 4.727 -10.805 -3.389 1 97.88 78 ALA B O 1
ATOM 1615 N N . ALA B 1 79 ? 2.881 -9.75 -3.963 1 97.31 79 ALA B N 1
ATOM 1616 C CA . ALA B 1 79 ? 3.363 -8.422 -3.596 1 97.31 79 ALA B CA 1
ATOM 1617 C C . ALA B 1 79 ? 2.643 -7.898 -2.355 1 97.31 79 ALA B C 1
ATOM 1619 O O . ALA B 1 79 ? 1.415 -7.793 -2.344 1 97.31 79 ALA B O 1
ATOM 1620 N N . ILE B 1 80 ? 3.346 -7.551 -1.266 1 97.69 80 ILE B N 1
ATOM 1621 C CA . ILE B 1 80 ? 2.762 -7.105 -0.006 1 97.69 80 ILE B CA 1
ATOM 1622 C C . ILE B 1 80 ? 3.32 -5.734 0.365 1 97.69 80 ILE B C 1
ATOM 1624 O O . ILE B 1 80 ? 4.527 -5.496 0.259 1 97.69 80 ILE B O 1
ATOM 1628 N N . ASP B 1 81 ? 2.426 -4.848 0.697 1 96 81 ASP B N 1
ATOM 1629 C CA . ASP B 1 81 ? 2.764 -3.527 1.226 1 96 81 ASP B CA 1
ATOM 1630 C C . ASP B 1 81 ? 2.443 -3.436 2.715 1 96 81 ASP B C 1
ATOM 1632 O O . ASP B 1 81 ? 1.319 -3.719 3.133 1 96 81 ASP B O 1
ATOM 1636 N N . ILE B 1 82 ? 3.443 -3.002 3.479 1 95.5 82 ILE B N 1
ATOM 1637 C CA . ILE B 1 82 ? 3.271 -2.857 4.918 1 95.5 82 ILE B CA 1
ATOM 1638 C C . ILE B 1 82 ? 3.699 -1.457 5.352 1 95.5 82 ILE B C 1
ATOM 1640 O O . ILE B 1 82 ? 4.891 -1.146 5.375 1 95.5 82 ILE B O 1
ATOM 1644 N N . PHE B 1 83 ? 2.73 -0.642 5.57 1 94.06 83 PHE B N 1
ATOM 1645 C CA . PHE B 1 83 ? 3.002 0.667 6.152 1 94.06 83 PHE B CA 1
ATOM 1646 C C . PHE B 1 83 ? 2.793 0.642 7.66 1 94.06 83 PHE B C 1
ATOM 1648 O O . PHE B 1 83 ? 1.675 0.42 8.133 1 94.06 83 PHE B O 1
ATOM 1655 N N . LEU B 1 84 ? 3.873 0.793 8.406 1 86.88 84 LEU B N 1
ATOM 1656 C CA . LEU B 1 84 ? 3.812 0.757 9.867 1 86.88 84 LEU B CA 1
ATOM 1657 C C . LEU B 1 84 ? 4.246 2.092 10.461 1 86.88 84 LEU B C 1
ATOM 1659 O O . LEU B 1 84 ? 5.172 2.732 9.953 1 86.88 84 LEU B O 1
ATOM 1663 N N . CYS B 1 85 ? 3.527 2.414 11.367 1 81.75 85 CYS B N 1
ATOM 1664 C CA . CYS B 1 85 ? 3.889 3.619 12.109 1 81.75 85 CYS B CA 1
ATOM 1665 C C . CYS B 1 85 ? 4.461 3.27 13.477 1 81.75 85 CYS B C 1
ATOM 1667 O O . CYS B 1 85 ? 4.137 2.223 14.039 1 81.75 85 CYS B O 1
ATOM 1669 N N . GLY B 1 86 ? 5.34 3.988 14 1 74.88 86 GLY B N 1
ATOM 1670 C CA . GLY B 1 86 ? 5.906 3.766 15.32 1 74.88 86 GLY B CA 1
ATOM 1671 C C . GLY B 1 86 ? 6.875 2.602 15.367 1 74.88 86 GLY B C 1
ATOM 1672 O O . GLY B 1 86 ? 7.82 2.539 14.57 1 74.88 86 GLY B O 1
ATOM 1673 N N . ASN B 1 87 ? 6.539 1.678 16.312 1 73.62 87 ASN B N 1
ATOM 1674 C CA . ASN B 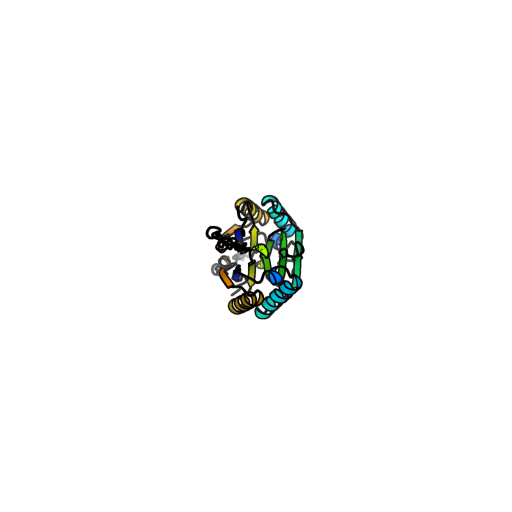1 87 ? 7.43 0.55 16.562 1 73.62 87 ASN B CA 1
ATOM 1675 C C . ASN B 1 87 ? 6.965 -0.704 15.828 1 73.62 87 ASN B C 1
ATOM 1677 O O . ASN B 1 87 ? 7.098 -1.815 16.344 1 73.62 87 ASN B O 1
ATOM 1681 N N . GLY B 1 88 ? 6.539 -0.739 14.586 1 74.5 88 GLY B N 1
ATOM 1682 C CA . GLY B 1 88 ? 5.848 -1.779 13.844 1 74.5 88 GLY B CA 1
ATOM 1683 C C . GLY B 1 88 ? 6.672 -3.045 13.68 1 74.5 88 GLY B C 1
ATOM 1684 O O . GLY B 1 88 ? 6.312 -3.93 12.906 1 74.5 88 GLY B O 1
ATOM 1685 N N . ARG B 1 89 ? 7.73 -3.508 14.391 1 83.88 89 ARG B N 1
ATOM 1686 C CA . ARG B 1 89 ? 8.555 -4.707 14.336 1 83.88 89 ARG B CA 1
ATOM 1687 C C . ARG B 1 89 ? 8.602 -5.281 12.922 1 83.88 89 ARG B C 1
ATOM 1689 O O . ARG B 1 89 ? 8.203 -6.43 12.703 1 83.88 89 ARG B O 1
ATOM 1696 N N . PRO B 1 90 ? 9.211 -4.645 11.93 1 89.31 90 PRO B N 1
ATOM 1697 C CA . PRO B 1 90 ? 9.172 -5.078 10.531 1 89.31 90 PRO B CA 1
ATOM 1698 C C . PRO B 1 90 ? 9.758 -6.473 10.328 1 89.31 90 PRO B C 1
ATOM 1700 O O . PRO B 1 90 ? 9.266 -7.234 9.484 1 89.31 90 PRO B O 1
ATOM 1703 N N . ALA B 1 91 ? 10.711 -6.863 11.117 1 90.06 91 ALA B N 1
ATOM 1704 C CA . ALA B 1 91 ? 11.336 -8.172 10.961 1 90.06 91 ALA B CA 1
ATOM 1705 C C . ALA B 1 91 ? 10.367 -9.297 11.305 1 90.06 91 ALA B C 1
ATOM 1707 O O . ALA B 1 91 ? 10.312 -10.312 10.609 1 90.06 91 ALA B O 1
ATOM 1708 N N . ALA B 1 92 ? 9.664 -9.102 12.336 1 92.69 92 ALA B N 1
ATOM 1709 C CA . ALA B 1 92 ? 8.68 -10.109 12.727 1 92.69 92 ALA B CA 1
ATOM 1710 C C . ALA B 1 92 ? 7.598 -10.266 11.664 1 92.69 92 ALA B C 1
ATOM 1712 O O . ALA B 1 92 ? 7.195 -11.383 11.344 1 92.69 92 ALA B O 1
ATOM 1713 N N . VAL B 1 93 ? 7.109 -9.195 11.133 1 95.62 93 VAL B N 1
ATOM 1714 C CA . VAL B 1 93 ? 6.082 -9.203 10.102 1 95.62 93 VAL B CA 1
ATOM 1715 C C . VAL B 1 93 ? 6.609 -9.898 8.852 1 95.62 93 VAL B C 1
ATOM 1717 O O . VAL B 1 93 ? 5.938 -10.766 8.289 1 95.62 93 VAL B O 1
ATOM 1720 N N . ARG B 1 94 ? 7.812 -9.602 8.516 1 97.12 94 ARG B N 1
ATOM 1721 C CA . ARG B 1 94 ? 8.445 -10.219 7.348 1 97.12 94 ARG B CA 1
ATOM 1722 C C . ARG B 1 94 ? 8.516 -11.734 7.5 1 97.12 94 ARG B C 1
ATOM 1724 O O . ARG B 1 94 ? 8.109 -12.469 6.602 1 97.12 94 ARG B O 1
ATOM 1731 N N . HIS B 1 95 ? 9.039 -12.125 8.594 1 97.19 95 HIS B N 1
ATOM 1732 C CA . HIS B 1 95 ? 9.203 -13.555 8.852 1 97.19 95 HIS B CA 1
ATOM 1733 C C . HIS B 1 95 ? 7.859 -14.281 8.797 1 97.19 95 HIS B C 1
ATOM 1735 O O . HIS B 1 95 ? 7.738 -15.32 8.156 1 97.19 95 HIS B O 1
ATOM 1741 N N . LEU B 1 96 ? 6.891 -13.734 9.445 1 98 96 LEU B N 1
ATOM 1742 C CA . LEU B 1 96 ? 5.555 -14.32 9.516 1 98 96 LEU B CA 1
ATOM 1743 C C . LEU B 1 96 ? 4.965 -14.484 8.117 1 98 96 LEU B C 1
ATOM 1745 O O . LEU B 1 96 ? 4.406 -15.539 7.797 1 98 96 LEU B O 1
ATOM 1749 N N . LEU B 1 97 ? 5.094 -13.5 7.297 1 98.56 97 LEU B N 1
ATOM 1750 C CA . LEU B 1 97 ? 4.52 -13.523 5.957 1 98.56 97 LEU B CA 1
ATOM 1751 C C . LEU B 1 97 ? 5.27 -14.508 5.066 1 98.56 97 LEU B C 1
ATOM 1753 O O . LEU B 1 97 ? 4.652 -15.25 4.297 1 98.56 97 LEU B O 1
ATOM 1757 N N . CYS B 1 98 ? 6.586 -14.555 5.172 1 98.62 98 CYS B N 1
ATOM 1758 C CA . CYS B 1 98 ? 7.387 -15.492 4.395 1 98.62 98 CYS B CA 1
ATOM 1759 C C . CYS B 1 98 ? 7.02 -16.938 4.73 1 98.62 98 CYS B C 1
ATOM 1761 O O . CYS B 1 98 ? 6.801 -17.75 3.83 1 98.62 98 CYS B O 1
ATOM 1763 N N . GLU B 1 99 ? 6.938 -17.156 5.98 1 98.5 99 GLU B N 1
ATOM 1764 C CA . GLU B 1 99 ? 6.594 -18.516 6.418 1 98.5 99 GLU B CA 1
ATOM 1765 C C . GLU B 1 99 ? 5.148 -18.844 6.074 1 98.5 99 GLU B C 1
ATOM 1767 O O . GLU B 1 99 ? 4.855 -19.969 5.633 1 98.5 99 GLU B O 1
ATOM 1772 N N . GLY B 1 100 ? 4.27 -17.953 6.312 1 98.75 100 GLY B N 1
ATOM 1773 C CA . GLY B 1 100 ? 2.846 -18.188 6.109 1 98.75 100 GLY B CA 1
ATOM 1774 C C . GLY B 1 100 ? 2.494 -18.547 4.68 1 98.75 100 GLY B C 1
ATOM 1775 O O . GLY B 1 100 ? 1.551 -19.297 4.434 1 98.75 100 GLY B O 1
ATOM 1776 N N . LEU B 1 101 ? 3.26 -17.953 3.717 1 98.81 101 LEU B N 1
ATOM 1777 C CA . LEU B 1 101 ? 2.965 -18.234 2.312 1 98.81 101 LEU B CA 1
ATOM 1778 C C . LEU B 1 101 ? 3.973 -19.203 1.727 1 98.81 101 LEU B C 1
ATOM 1780 O O . LEU B 1 101 ? 3.994 -19.438 0.514 1 98.81 101 LEU B O 1
ATOM 1784 N N . ARG B 1 102 ? 4.809 -19.719 2.605 1 98.75 102 ARG B N 1
ATOM 1785 C CA . ARG B 1 102 ? 5.828 -20.688 2.217 1 98.75 102 ARG B CA 1
ATOM 1786 C C . ARG B 1 102 ? 6.668 -20.172 1.058 1 98.75 102 ARG B C 1
ATOM 1788 O O . ARG B 1 102 ? 6.855 -20.859 0.058 1 98.75 102 ARG B O 1
ATOM 1795 N N . ALA B 1 103 ? 7.152 -19.016 1.237 1 98.75 103 ALA B N 1
ATOM 1796 C CA . ALA B 1 103 ? 7.945 -18.391 0.183 1 98.75 103 ALA B CA 1
ATOM 1797 C C . ALA B 1 103 ? 9.32 -19.047 0.066 1 98.75 103 ALA B C 1
ATOM 1799 O O . ALA B 1 103 ? 9.961 -19.328 1.076 1 98.75 103 ALA B O 1
ATOM 1800 N N . GLY B 1 104 ? 9.75 -19.25 -1.208 1 98.25 104 GLY B N 1
ATOM 1801 C CA . GLY B 1 104 ? 11.094 -19.75 -1.443 1 98.25 104 GLY B CA 1
ATOM 1802 C C . GLY B 1 104 ? 12.141 -18.672 -1.483 1 98.25 104 GLY B C 1
ATOM 1803 O O . GLY B 1 104 ? 13.312 -18.906 -1.179 1 98.25 104 GLY B O 1
ATOM 1804 N N . ARG B 1 105 ? 11.812 -17.547 -1.945 1 97.88 105 ARG B N 1
ATOM 1805 C CA . ARG B 1 105 ? 12.633 -16.344 -2.035 1 97.88 105 ARG B CA 1
ATOM 1806 C C . ARG B 1 105 ? 11.82 -15.102 -1.729 1 97.88 105 ARG B C 1
ATOM 1808 O O . ARG B 1 105 ? 10.594 -15.109 -1.838 1 97.88 105 ARG B O 1
ATOM 1815 N N . HIS B 1 106 ? 12.531 -14.102 -1.234 1 98.12 106 HIS B N 1
ATOM 1816 C CA . HIS B 1 106 ? 11.828 -12.844 -1.023 1 98.12 106 HIS B CA 1
ATOM 1817 C C . HIS B 1 106 ? 12.75 -11.648 -1.246 1 98.12 106 HIS B C 1
ATOM 1819 O O . HIS B 1 106 ? 13.977 -11.797 -1.223 1 98.12 106 HIS B O 1
ATOM 1825 N N . GLU B 1 107 ? 12.156 -10.523 -1.581 1 97.44 107 GLU B N 1
ATOM 1826 C CA . GLU B 1 107 ? 12.797 -9.211 -1.594 1 97.44 107 GLU B CA 1
ATOM 1827 C C . GLU B 1 107 ? 12.094 -8.25 -0.645 1 97.44 107 GLU B C 1
ATOM 1829 O O . GLU B 1 107 ? 10.875 -8.086 -0.703 1 97.44 107 GLU B O 1
ATOM 1834 N N . TRP B 1 108 ? 12.875 -7.699 0.258 1 97.25 108 TRP B N 1
ATOM 1835 C CA . TRP B 1 108 ? 12.375 -6.777 1.273 1 97.25 108 TRP B CA 1
ATOM 1836 C C . TRP B 1 108 ? 13 -5.395 1.105 1 97.25 108 TRP B C 1
ATOM 1838 O O . TRP B 1 108 ? 14.227 -5.258 1.071 1 97.25 108 TRP B O 1
ATOM 1848 N N . ARG B 1 109 ? 12.141 -4.344 0.912 1 95.88 109 ARG B N 1
ATOM 1849 C CA . ARG B 1 109 ? 12.594 -2.957 0.858 1 95.88 109 ARG B CA 1
ATOM 1850 C C . ARG B 1 109 ? 11.828 -2.094 1.855 1 95.88 109 ARG B C 1
ATOM 1852 O O . ARG B 1 109 ? 10.609 -2.234 1.999 1 95.88 109 ARG B O 1
ATOM 1859 N N . GLU B 1 110 ? 12.602 -1.248 2.623 1 94.25 110 GLU B N 1
ATOM 1860 C CA . GLU B 1 110 ? 11.984 -0.319 3.564 1 94.25 110 GLU B CA 1
ATOM 1861 C C . GLU B 1 110 ? 12.281 1.129 3.186 1 94.25 110 GLU B C 1
ATOM 1863 O O . GLU B 1 110 ? 13.422 1.477 2.887 1 94.25 110 GLU B O 1
ATOM 1868 N N . LEU B 1 111 ? 11.211 1.911 3.186 1 93.62 111 LEU B N 1
ATOM 1869 C CA . LEU B 1 111 ? 11.352 3.338 2.918 1 93.62 111 LEU B CA 1
ATOM 1870 C C . LEU B 1 111 ? 10.672 4.164 4.004 1 93.62 111 LEU B C 1
ATOM 1872 O O . LEU B 1 111 ? 9.531 3.887 4.379 1 93.62 111 LEU B O 1
ATOM 1876 N N . PRO B 1 112 ? 11.422 5.18 4.512 1 92.06 112 PRO B N 1
ATOM 1877 C CA . PRO B 1 112 ? 10.742 6.066 5.457 1 92.06 112 PRO B CA 1
ATOM 1878 C C . PRO B 1 112 ? 9.68 6.941 4.789 1 92.06 112 PRO B C 1
ATOM 1880 O O . PRO B 1 112 ? 9.867 7.387 3.654 1 92.06 112 PRO B O 1
ATOM 1883 N N . ARG B 1 113 ? 8.602 7.141 5.391 1 93.44 113 ARG B N 1
ATOM 1884 C CA . ARG B 1 113 ? 7.598 8.117 4.977 1 93.44 113 ARG B CA 1
ATOM 1885 C C . ARG B 1 113 ? 7.613 9.336 5.887 1 93.44 113 ARG B C 1
ATOM 1887 O O . ARG B 1 113 ? 7.75 9.211 7.105 1 93.44 113 ARG B O 1
ATOM 1894 N N . GLY B 1 114 ? 7.383 10.555 5.316 1 93.75 114 GLY B N 1
ATOM 1895 C CA . GLY B 1 114 ? 7.305 11.781 6.098 1 93.75 114 GLY B CA 1
ATOM 1896 C C . GLY B 1 114 ? 8.656 12.258 6.59 1 93.75 114 GLY B C 1
ATOM 1897 O O . GLY B 1 114 ? 8.742 13.008 7.566 1 93.75 114 GLY B O 1
ATOM 1898 N N . ALA B 1 115 ? 9.75 11.82 6.008 1 87.88 115 ALA B N 1
ATOM 1899 C CA . ALA B 1 115 ? 11.086 12.227 6.426 1 87.88 115 ALA B CA 1
ATOM 1900 C C . ALA B 1 115 ? 11.234 13.75 6.359 1 87.88 115 ALA B C 1
ATOM 1902 O O . ALA B 1 115 ? 11.992 14.336 7.137 1 87.88 115 ALA B O 1
ATOM 1903 N N . GLY B 1 116 ? 10.531 14.328 5.457 1 87.88 116 GLY B N 1
ATOM 1904 C CA . GLY B 1 116 ? 10.609 15.766 5.258 1 87.88 116 GLY B CA 1
ATOM 1905 C C . GLY B 1 116 ? 9.828 16.562 6.297 1 87.88 116 GLY B C 1
ATOM 1906 O O . GLY B 1 116 ? 9.828 17.781 6.277 1 87.88 116 GLY B O 1
ATOM 1907 N N . LEU B 1 117 ? 9.023 15.867 7.07 1 87.5 117 LEU B N 1
ATOM 1908 C CA . LEU B 1 117 ? 8.297 16.547 8.133 1 87.5 117 LEU B CA 1
ATOM 1909 C C . LEU B 1 117 ? 9.258 17.094 9.195 1 87.5 117 LEU B C 1
ATOM 1911 O O . LEU B 1 117 ? 8.859 17.859 10.07 1 87.5 117 LEU B O 1
ATOM 1915 N N . GLY B 1 118 ? 10.641 16.938 8.906 1 63.38 118 GLY B N 1
ATOM 1916 C CA . GLY B 1 118 ? 11.625 17.422 9.852 1 63.38 118 GLY B CA 1
ATOM 1917 C C . GLY B 1 118 ? 11.102 18.531 10.734 1 63.38 118 GLY B C 1
ATOM 1918 O O . GLY B 1 118 ? 10.016 19.062 10.5 1 63.38 118 GLY B O 1
ATOM 1919 N N . ALA B 1 119 ? 12.031 19.062 11.672 1 53.16 119 ALA B N 1
ATOM 1920 C CA . ALA B 1 119 ? 11.945 19.922 12.844 1 53.16 119 ALA B CA 1
ATOM 1921 C C . ALA B 1 119 ? 11.328 21.266 12.492 1 53.16 119 ALA B C 1
ATOM 1923 O O . ALA B 1 119 ? 11.891 22.031 11.695 1 53.16 119 ALA B O 1
ATOM 1924 N N . VAL B 1 120 ? 10.094 21.375 12.172 1 43.72 120 VAL B N 1
ATOM 1925 C CA . VAL B 1 120 ? 9.734 22.781 12.344 1 43.72 120 VAL B CA 1
ATOM 1926 C C . VAL B 1 120 ? 10.648 23.422 13.383 1 43.72 120 VAL B C 1
ATOM 1928 O O . VAL B 1 120 ? 10.805 22.891 14.492 1 43.72 120 VAL B O 1
ATOM 1931 N N . ASP B 1 121 ? 11.711 24 12.891 1 38.91 121 ASP B N 1
ATOM 1932 C CA . ASP B 1 121 ? 12.508 24.844 13.773 1 38.91 121 ASP B CA 1
ATOM 1933 C C . ASP B 1 121 ? 11.609 25.75 14.625 1 38.91 121 ASP B C 1
ATOM 1935 O O . ASP B 1 121 ? 10.977 26.672 14.109 1 38.91 121 ASP B O 1
ATOM 1939 N N . ASN B 1 122 ? 10.906 25.203 15.484 1 38.16 122 ASN B N 1
ATOM 1940 C CA . ASN B 1 122 ? 10.352 26.078 16.516 1 38.16 122 ASN B CA 1
ATOM 1941 C C . ASN B 1 122 ? 11.391 27.094 17 1 38.16 122 ASN B C 1
ATOM 1943 O O . ASN B 1 122 ? 11.234 27.672 18.062 1 38.16 122 ASN B O 1
ATOM 1947 N N . SER B 1 123 ? 12.57 27.141 16.484 1 39.03 123 SER B N 1
ATOM 1948 C CA . SER B 1 123 ? 13.367 28.172 17.156 1 39.03 123 SER B CA 1
ATOM 1949 C C . SER B 1 123 ? 12.742 29.547 16.984 1 39.03 123 SER B C 1
ATOM 1951 O O . SER B 1 123 ? 12.961 30.453 17.812 1 39.03 123 SER B O 1
ATOM 1953 N N . ASN B 1 124 ? 12.523 30 15.711 1 37.59 124 ASN B N 1
ATOM 1954 C CA . ASN B 1 124 ? 12.25 31.438 15.719 1 37.59 124 ASN B CA 1
ATOM 1955 C C . ASN B 1 124 ? 10.766 31.719 15.953 1 37.59 124 ASN B C 1
ATOM 1957 O O . ASN B 1 124 ? 9.953 31.609 15.039 1 37.59 124 ASN B O 1
ATOM 1961 N N . PRO B 1 125 ? 10.25 31.406 17.094 1 37.22 125 PRO B N 1
ATOM 1962 C CA . PRO B 1 125 ? 8.883 31.797 17.406 1 37.22 125 PRO B CA 1
ATOM 1963 C C . PRO B 1 125 ? 8.547 33.219 16.938 1 37.22 125 PRO B C 1
ATOM 1965 O O . PRO B 1 125 ? 9.438 34.062 16.844 1 37.22 125 PRO B O 1
ATOM 1968 N N . PRO B 1 126 ? 7.691 33.344 16.016 1 36 126 PRO B N 1
ATOM 1969 C CA . PRO B 1 126 ? 7.496 34.75 15.672 1 36 126 PRO B CA 1
ATOM 1970 C C . PRO B 1 126 ? 7.617 35.656 16.891 1 36 126 PRO B C 1
ATOM 1972 O O . PRO B 1 126 ? 7.332 35.25 18.016 1 36 126 PRO B O 1
ATOM 1975 N N . PRO B 1 127 ? 8.453 36.625 16.812 1 33.94 127 PRO B N 1
ATOM 1976 C CA . PRO B 1 127 ? 8.586 37.531 17.953 1 33.94 127 PRO B CA 1
ATOM 1977 C C . PRO B 1 127 ? 7.242 37.938 18.547 1 33.94 127 PRO B C 1
ATOM 1979 O O . PRO B 1 127 ? 6.238 38 17.828 1 33.94 127 PRO B O 1
ATOM 1982 N N . LEU B 1 128 ? 7.008 37.531 19.688 1 33.12 128 LEU B N 1
ATOM 1983 C CA . LEU B 1 128 ? 5.863 38.031 20.438 1 33.12 128 LEU B CA 1
ATOM 1984 C C . LEU B 1 128 ? 5.59 39.5 20.125 1 33.12 128 LEU B C 1
ATOM 1986 O O . LEU B 1 128 ? 6.512 40.312 20.078 1 33.12 128 LEU B O 1
ATOM 1990 N N . GLN B 1 129 ? 4.664 39.719 19.234 1 30.39 129 GLN B N 1
ATOM 1991 C CA . GLN B 1 129 ? 4.23 41.094 18.969 1 30.39 129 GLN B CA 1
ATOM 1992 C C . GLN B 1 129 ? 4.293 41.938 20.25 1 30.39 129 GLN B C 1
ATOM 1994 O O . GLN B 1 129 ? 3.801 41.531 21.297 1 30.39 129 GLN B O 1
ATOM 1999 N N . GLY B 1 130 ? 5.242 42.906 20.328 1 29 130 GLY B N 1
ATOM 2000 C CA . GLY B 1 130 ? 5.586 43.969 21.281 1 29 130 GLY B CA 1
ATOM 2001 C C . GLY B 1 130 ? 4.367 44.625 21.891 1 29 130 GLY B C 1
ATOM 2002 O O . GLY B 1 130 ? 3.305 44.688 21.281 1 29 130 GLY B O 1
ATOM 2003 N N . GLU B 1 131 ? 4.258 44.594 23.203 1 32 131 GLU B N 1
ATOM 2004 C CA . GLU B 1 131 ? 3.373 45.281 24.141 1 32 131 GLU B CA 1
ATOM 2005 C C . GLU B 1 131 ? 3.129 46.719 23.703 1 32 131 GLU B C 1
ATOM 2007 O O . GLU B 1 131 ? 4.074 47.5 23.531 1 32 131 GLU B 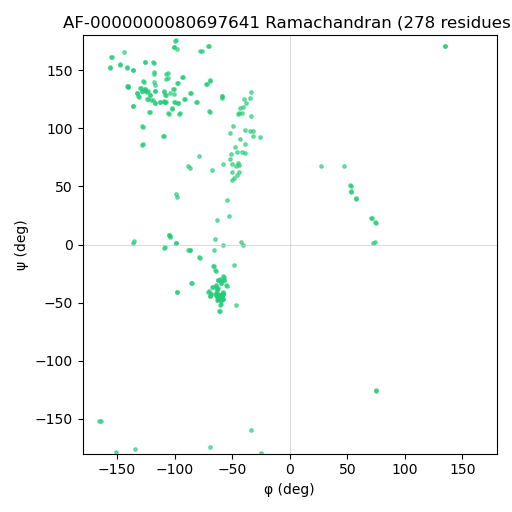O 1
ATOM 2012 N N . ALA B 1 132 ? 2.15 46.969 22.844 1 33.78 132 ALA B N 1
ATOM 2013 C CA . ALA B 1 132 ? 1.724 48.344 22.562 1 33.78 132 ALA B CA 1
ATOM 2014 C C . ALA B 1 132 ? 1.624 49.156 23.844 1 33.78 132 ALA B C 1
ATOM 2016 O O . ALA B 1 132 ? 0.91 48.781 24.781 1 33.78 132 ALA B O 1
ATOM 2017 N N . ARG B 1 133 ? 2.732 49.844 24.25 1 32.06 133 ARG B N 1
ATOM 2018 C CA . ARG B 1 133 ? 2.758 50.844 25.297 1 32.06 133 ARG B CA 1
ATOM 2019 C C . ARG B 1 133 ? 1.673 51.906 25.078 1 32.06 133 ARG B C 1
ATOM 2021 O O . ARG B 1 133 ? 1.672 52.594 24.062 1 32.06 133 ARG B O 1
ATOM 2028 N N . SER B 1 134 ? 0.443 51.531 25.422 1 27.17 134 SER B N 1
ATOM 2029 C CA . SER B 1 134 ? -0.581 52.594 25.516 1 27.17 134 SER B CA 1
ATOM 2030 C C . SER B 1 134 ? -0.074 53.781 26.297 1 27.17 134 SER B C 1
ATOM 2032 O O . SER B 1 134 ? 0.248 53.688 27.484 1 27.17 134 SER B O 1
ATOM 2034 N N . GLY B 1 135 ? 0.931 54.531 25.766 1 26.41 135 GLY B N 1
ATOM 2035 C CA . GLY B 1 135 ? 1.284 55.844 26.328 1 26.41 135 GLY B CA 1
ATOM 2036 C C . GLY B 1 135 ? 0.089 56.75 26.516 1 26.41 135 GLY B C 1
ATOM 2037 O O . GLY B 1 135 ? -0.452 57.281 25.547 1 26.41 135 GLY B O 1
ATOM 2038 N N . GLY B 1 136 ? -0.967 56.312 27.266 1 27.19 136 GLY B N 1
ATOM 2039 C CA . GLY B 1 136 ? -1.956 57.312 27.672 1 27.19 136 GLY B CA 1
ATOM 2040 C C . GLY B 1 136 ? -1.344 58.531 28.297 1 27.19 136 GLY B C 1
ATOM 2041 O O . GLY B 1 136 ? -0.701 58.469 29.344 1 27.19 136 GLY B O 1
ATOM 2042 N N . GLY B 1 137 ? -0.608 59.406 27.531 1 25.67 137 GLY B N 1
ATOM 2043 C CA . GLY B 1 137 ? -0.215 60.719 27.969 1 25.67 137 GLY B CA 1
ATOM 2044 C C . GLY B 1 137 ? -1.367 61.531 28.531 1 25.67 137 GLY B C 1
ATOM 2045 O O . GLY B 1 137 ? -2.285 61.906 27.797 1 25.67 137 GLY B O 1
ATOM 2046 N N . LEU B 1 138 ? -2.045 61.094 29.656 1 29.7 138 LEU B N 1
ATOM 2047 C CA . LEU B 1 138 ? -2.9 62.031 30.359 1 29.7 138 LEU B CA 1
ATOM 2048 C C . LEU B 1 138 ? -2.146 63.312 30.688 1 29.7 138 LEU B C 1
ATOM 2050 O O . LEU B 1 138 ? -1.1 63.281 31.344 1 29.7 138 LEU B O 1
ATOM 2054 N N . GLY B 1 139 ? -1.909 64.125 29.672 1 25.67 139 GLY B N 1
ATOM 2055 C CA . GLY B 1 139 ? -1.516 65.562 29.859 1 25.67 139 GLY B CA 1
ATOM 2056 C C . GLY B 1 139 ? -2.262 66.188 31 1 25.67 139 GLY B C 1
ATOM 2057 O O . GLY B 1 139 ? -3.482 66.375 30.938 1 25.67 139 GLY B O 1
ATOM 2058 N N . ARG B 1 140 ? -1.927 66 32.312 1 28.89 140 ARG B N 1
ATOM 2059 C CA . ARG B 1 140 ? -2.252 66.75 33.531 1 28.89 140 ARG B CA 1
ATOM 2060 C C . ARG B 1 140 ? -2.064 68.25 33.344 1 28.89 140 ARG B C 1
ATOM 2062 O O . ARG B 1 140 ? -2.898 69.062 33.781 1 28.89 140 ARG B O 1
ATOM 2069 N N . GLY B 1 141 ? -0.973 68.875 32.875 1 25.45 141 GLY B N 1
ATOM 2070 C CA . GLY B 1 141 ? -0.977 70.312 33.219 1 25.45 141 GLY B CA 1
ATOM 2071 C C . GLY B 1 141 ? -2.021 71.125 32.469 1 25.45 141 GLY B C 1
ATOM 2072 O O . GLY B 1 141 ? -2.535 70.688 31.453 1 25.45 141 GLY B O 1
#

Secondary structure (DSSP, 8-state):
------EEEEEEEES--HHHHT-HHHHHHHHHHHHHHTTPPEEEEEEEE-STT--EEEEEEESS-EEEEEEEGGGTEEEEEEEE-SS--HHHHHHHHHHHTT-SEEEEEEEESSGGG----TTS-----------------/------EEEEEEEES--HHHHT-HHHHHHHHHHHHHHTTPPEEEEEEEE-STT--EEEEEEESS-EEEEEEEGGGTEEEEEEEE-SS--HHHHHHHHHHHTT-SEEEEEEEESSGGG----TTS-----------------

InterPro domains:
  IPR003826 S-adenosylmethionine decarboxylase family, prokaryotic [PF02675] (8-114)
  IPR003826 S-adenosylmethionine decarboxylase family, prokaryotic [PTHR33866] (5-116)
  IPR016067 S-adenosylmethionine decarboxylase, core [SSF56276] (6-114)
  IPR017716 S-adenosylmethionine decarboxylase proenzyme [MF_00464] (2-118)
  IPR017716 S-adenosylmethionine decarboxylase proenzyme [TIGR03330] (6-114)
  IPR042284 S-adenosylmethionine decarboxylase, N-terminal [G3DSA:3.30.360.110] (3-64)
  IPR042286 S-adenosylmethionine decarboxylase, C-terminal [G3DSA:3.30.160.750] (66-124)

Sequence (282 aa):
MTHSPGTHALLDLYDCDAALLADAPALQALLQRAADAAGATTLAAHFHHFGDGMGVTGVLLLAESHISIHTWPEHRFAAIDIFLCGNGRPAAVRHLLCEGLRAGRHEWRELPRGAGLGAVDNSNPPPLQGEARSGGGLGRGMTHSPGTHALLDLYDCDAALLADAPALQALLQRAADAAGATTLAAHFHHFGDGMGVTGVLLLAESHISIHTWPEHRFAAIDIFLCGNGRPAAVRHLLCEGLRAGRHEWRELPRGAGLGAVDNSNPPPLQGEARSGGGLGRG

pLDDT: mean 82.6, std 24.13, range [25.42, 98.81]

Nearest PDB structures (foldseek):
  1tlu-assembly1_B  TM=9.543E-01  e=6.796E-12  Thermotoga maritima
  1tmi-assembly1_B  TM=9.520E-01  e=7.226E-12  Thermotoga maritima
  1ei5-assembly1_A  TM=3.793E-01  e=1.723E-01  Brucella anthropi
  5w14-assembly4_D  TM=4.636E-01  e=2.885E+00  Acinetobacter baumannii
  2ejx-assembly1_A  TM=3.020E-01  e=3.261E+00  Sulfurisphaera tokodaii str. 7

Solvent-accessible surface area (backbone atoms only — not comparable to full-atom values): 15703 Å² total; per-residue (Å²): 132,88,88,77,59,26,42,37,33,41,37,37,34,30,58,29,44,36,70,56,35,35,30,58,71,59,46,51,52,50,52,50,52,34,34,54,69,28,71,50,54,77,71,46,79,47,73,48,71,74,45,91,74,27,25,25,43,33,36,35,36,32,83,80,42,35,38,36,39,35,29,36,22,92,70,15,3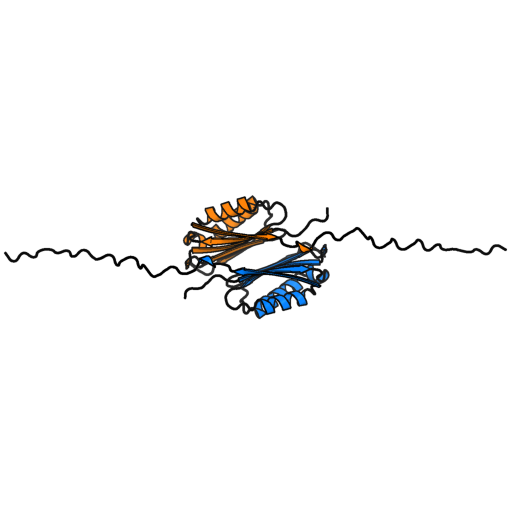2,35,46,32,40,40,42,34,59,85,81,29,47,66,66,60,36,50,51,50,53,39,60,74,41,49,39,72,44,72,47,83,45,79,42,78,38,55,72,82,67,53,78,72,67,73,72,75,60,74,74,74,78,74,78,80,78,76,67,77,72,80,70,83,125,137,93,91,79,58,25,42,37,33,40,37,37,35,30,57,28,43,38,70,57,36,35,29,59,71,61,46,51,53,52,53,48,51,34,35,53,70,28,72,49,55,76,71,47,78,48,73,47,72,73,46,91,76,27,26,25,42,34,37,35,37,32,81,80,40,36,38,36,38,34,28,36,22,93,69,13,32,37,45,32,42,39,41,33,58,85,80,30,47,64,66,60,36,50,52,51,53,39,59,74,41,48,39,72,45,74,48,80,47,78,42,78,37,56,71,82,66,53,77,72,69,70,71,74,58,73,74,74,80,76,79,76,75,77,74,76,75,75,78,74,126